Protein AF-A0A419IV78-F1 (afdb_monomer_lite)

Secondary structure (DSSP, 8-state):
-----------------------------PPP------SSPPPHHHHTT-B--TT--SSSTTTTTTTT-SSEE-GGGSSTT-GGGTPPBSSTTBS-BPPPPS--HHHHHHHHBTTPPPPTT-SSPPPPB----TT--B-HHHHTT-GGGTB-SSEESSGGGBSS---SSSEE---TTTTHHHHTT-TTHHHHHH-SB-SSS-SSEETTEEHHHHHHSSTTEEPHHHHB-SSB-SSGGGB-SEEEETTEEEEEEEEE-SSEEEEEETTEEEEEEESSSPPP-----PPPSSPPPPHHHHHHHHHHHHHHHHHHHHHHHHT-

Structure (mmCIF, N/CA/C/O backbone):
data_AF-A0A419IV78-F1
#
_entry.id   AF-A0A419IV78-F1
#
loop_
_atom_site.group_PDB
_atom_site.id
_atom_site.type_symbol
_atom_site.label_atom_id
_atom_site.label_alt_id
_atom_site.label_comp_id
_atom_site.label_asym_id
_atom_site.label_entity_id
_atom_site.label_seq_id
_atom_site.pdbx_PDB_ins_code
_atom_site.Cartn_x
_atom_site.Cartn_y
_atom_site.Cartn_z
_atom_site.occupancy
_atom_site.B_iso_or_equiv
_atom_site.auth_seq_id
_atom_site.auth_comp_id
_atom_site.auth_asym_id
_atom_site.auth_atom_id
_atom_site.pdbx_PDB_model_num
ATOM 1 N N . MET A 1 1 ? 71.965 -13.297 46.375 1.00 37.94 1 MET A N 1
ATOM 2 C CA . MET A 1 1 ? 72.954 -14.081 45.600 1.00 37.94 1 MET A CA 1
ATOM 3 C C . MET A 1 1 ? 72.587 -13.932 44.133 1.00 37.94 1 MET A C 1
ATOM 5 O O . MET A 1 1 ? 71.531 -14.403 43.748 1.00 37.94 1 MET A O 1
ATOM 9 N N . LYS A 1 2 ? 73.241 -12.974 43.464 1.00 33.16 2 LYS A N 1
ATOM 10 C CA . LYS A 1 2 ? 74.207 -13.194 42.365 1.00 33.16 2 LYS A CA 1
ATOM 11 C C . LYS A 1 2 ? 73.520 -13.751 41.110 1.00 33.16 2 LYS A C 1
ATOM 13 O O . LYS A 1 2 ? 73.150 -14.912 41.084 1.00 33.16 2 LYS A O 1
ATOM 18 N N . ASP A 1 3 ? 73.156 -12.887 40.167 1.00 34.44 3 ASP A N 1
ATOM 19 C CA . ASP A 1 3 ? 74.022 -12.346 39.097 1.00 34.44 3 ASP A CA 1
ATOM 20 C C . ASP A 1 3 ? 74.520 -13.407 38.113 1.00 34.44 3 ASP A C 1
ATOM 22 O O . ASP A 1 3 ? 75.377 -14.222 38.457 1.00 34.44 3 ASP A O 1
ATOM 26 N N . ARG A 1 4 ? 74.059 -13.292 36.861 1.00 36.69 4 ARG A N 1
ATOM 27 C CA . ARG A 1 4 ? 74.847 -12.892 35.667 1.00 36.69 4 ARG A CA 1
ATOM 28 C C . ARG A 1 4 ? 73.889 -12.899 34.457 1.00 36.69 4 ARG A C 1
ATOM 30 O O . ARG A 1 4 ? 73.287 -13.926 34.183 1.00 36.69 4 ARG A O 1
ATOM 37 N N . LEU A 1 5 ? 73.508 -11.751 33.874 1.00 39.28 5 LEU A N 1
ATOM 38 C CA . LEU A 1 5 ? 74.242 -10.936 32.872 1.00 39.28 5 LEU A CA 1
ATOM 39 C C . LEU A 1 5 ? 74.688 -11.791 31.657 1.00 39.28 5 LEU A C 1
ATOM 41 O O . LEU A 1 5 ? 75.295 -12.831 31.859 1.00 39.28 5 LEU A O 1
ATOM 45 N N . ASN A 1 6 ? 74.525 -11.408 30.382 1.00 35.69 6 ASN A N 1
ATOM 46 C CA . ASN A 1 6 ? 74.452 -10.065 29.798 1.00 35.69 6 ASN A CA 1
ATOM 47 C C . ASN A 1 6 ? 74.169 -10.117 28.272 1.00 35.69 6 ASN A C 1
ATOM 49 O O . ASN A 1 6 ? 74.669 -11.025 27.619 1.00 35.69 6 ASN A O 1
ATOM 53 N N . LYS A 1 7 ? 73.560 -9.028 27.759 1.00 34.94 7 LYS A N 1
ATOM 54 C CA . LYS A 1 7 ? 73.874 -8.264 26.514 1.00 34.94 7 LYS A CA 1
ATOM 55 C C . LYS A 1 7 ? 73.747 -8.982 25.166 1.00 34.94 7 LYS A C 1
ATOM 57 O O . LYS A 1 7 ? 74.462 -9.929 24.892 1.00 34.94 7 LYS A O 1
ATOM 62 N N . SER A 1 8 ? 72.848 -8.568 24.272 1.00 30.44 8 SER A N 1
ATOM 63 C CA . SER A 1 8 ? 72.804 -7.334 23.441 1.00 30.44 8 SER A CA 1
ATOM 64 C C . SER A 1 8 ? 72.749 -7.850 21.994 1.00 30.44 8 SER A C 1
ATOM 66 O O . SER A 1 8 ? 73.420 -8.821 21.677 1.00 30.44 8 SER A O 1
ATOM 68 N N . ILE A 1 9 ? 71.941 -7.306 21.089 1.00 35.06 9 ILE A N 1
ATOM 69 C CA . ILE A 1 9 ? 72.337 -6.152 20.276 1.00 35.06 9 ILE A CA 1
ATOM 70 C C . ILE A 1 9 ? 71.087 -5.450 19.719 1.00 35.06 9 ILE A C 1
ATOM 72 O O . ILE A 1 9 ? 70.166 -6.073 19.199 1.00 35.06 9 ILE A O 1
ATOM 76 N N . LEU A 1 10 ? 71.124 -4.123 19.862 1.00 32.69 10 LEU A N 1
ATOM 77 C CA . LEU A 1 10 ? 70.332 -3.099 19.190 1.00 32.69 10 LEU A CA 1
ATOM 78 C C . LEU A 1 10 ? 70.245 -3.310 17.672 1.00 32.69 10 LEU A C 1
ATOM 80 O O . LEU A 1 10 ? 71.286 -3.422 17.033 1.00 32.69 10 LEU A O 1
ATOM 84 N N . ILE A 1 11 ? 69.057 -3.116 17.092 1.00 33.50 11 ILE A N 1
ATOM 85 C CA . ILE A 1 11 ? 68.938 -2.414 15.805 1.00 33.50 11 ILE A CA 1
ATOM 86 C C . ILE A 1 11 ? 67.773 -1.423 15.903 1.00 33.50 11 ILE A C 1
ATOM 88 O O . ILE A 1 11 ? 66.607 -1.771 15.747 1.00 33.50 11 ILE A O 1
ATOM 92 N N . SER A 1 12 ? 68.122 -0.171 16.202 1.00 33.31 12 SER A N 1
ATOM 93 C CA . SER A 1 12 ? 67.336 0.999 15.830 1.00 33.31 12 SER A CA 1
ATOM 94 C C . SER A 1 12 ? 67.831 1.469 14.470 1.00 33.31 12 SER A C 1
ATOM 96 O O . SER A 1 12 ? 69.017 1.769 14.360 1.00 33.31 12 SER A O 1
ATOM 98 N N . THR A 1 13 ? 66.956 1.628 13.482 1.00 32.41 13 THR A N 1
ATOM 99 C CA . THR A 1 13 ? 67.242 2.495 12.334 1.00 32.41 13 THR A CA 1
ATOM 100 C C . THR A 1 13 ? 65.951 2.939 11.646 1.00 32.41 13 THR A C 1
ATOM 102 O O . THR A 1 13 ? 65.282 2.173 10.967 1.00 32.41 13 THR A O 1
ATOM 105 N N . LEU A 1 14 ? 65.674 4.232 11.828 1.00 32.09 14 LEU A N 1
ATOM 106 C CA . LEU A 1 14 ? 65.316 5.187 10.777 1.00 32.09 14 LEU A CA 1
ATOM 107 C C . LEU A 1 14 ? 63.985 4.970 10.040 1.00 32.09 14 LEU A C 1
ATOM 109 O O . LEU A 1 14 ? 63.917 4.408 8.953 1.00 32.09 14 LEU A O 1
ATOM 113 N N . ILE A 1 15 ? 62.949 5.604 10.595 1.00 31.03 15 ILE A N 1
ATOM 114 C CA . ILE A 1 15 ? 61.843 6.173 9.822 1.00 31.03 15 ILE A CA 1
ATOM 115 C C . ILE A 1 15 ? 62.441 7.311 8.982 1.00 31.03 15 ILE A C 1
ATOM 117 O O . ILE A 1 15 ? 62.636 8.425 9.468 1.00 31.03 15 ILE A O 1
ATOM 121 N N . SER A 1 16 ? 62.808 7.015 7.738 1.00 32.31 16 SER A N 1
ATOM 122 C CA . SER A 1 16 ? 63.173 8.022 6.748 1.00 32.31 16 SER A CA 1
ATOM 123 C C . SER A 1 16 ? 61.904 8.632 6.159 1.00 32.31 16 SER A C 1
ATOM 125 O O . SER A 1 16 ? 61.140 8.014 5.423 1.00 32.31 16 SER A O 1
ATOM 127 N N . LEU A 1 17 ? 61.711 9.890 6.533 1.00 35.94 17 LEU A N 1
ATOM 128 C CA . LEU A 1 17 ? 60.798 10.861 5.964 1.00 35.94 17 LEU A CA 1
ATOM 129 C C . LEU A 1 17 ? 61.094 11.035 4.461 1.00 35.94 17 LEU A C 1
ATOM 131 O O . LEU A 1 17 ? 62.026 11.745 4.091 1.00 35.94 17 LEU A O 1
ATOM 135 N N . SER A 1 18 ? 60.310 10.408 3.585 1.00 31.42 18 SER A N 1
ATOM 136 C CA . SER A 1 18 ? 60.262 10.778 2.167 1.00 31.42 18 SER A CA 1
ATOM 137 C C . SER A 1 18 ? 59.085 11.724 1.942 1.00 31.42 18 SER A C 1
ATOM 139 O O . SER A 1 18 ? 57.961 11.297 1.675 1.00 31.42 18 SER A O 1
ATOM 141 N N . MET A 1 19 ? 59.363 13.024 2.073 1.00 30.72 19 MET A N 1
ATOM 142 C CA . MET A 1 19 ? 58.590 14.081 1.424 1.00 30.72 19 MET A CA 1
ATOM 143 C C . MET A 1 19 ? 58.542 13.775 -0.077 1.00 30.72 19 MET A C 1
ATOM 145 O O . MET A 1 19 ? 59.547 13.926 -0.771 1.00 30.72 19 MET A O 1
ATOM 149 N N . LEU A 1 20 ? 57.387 13.340 -0.585 1.00 31.44 20 LEU A N 1
ATOM 150 C CA . LEU A 1 20 ? 57.127 13.423 -2.015 1.00 31.44 20 LEU A CA 1
ATOM 151 C C . LEU A 1 20 ? 56.773 14.872 -2.345 1.00 31.44 20 LEU A C 1
ATOM 153 O O . LEU A 1 20 ? 55.768 15.417 -1.892 1.00 31.44 20 LEU A O 1
ATOM 157 N N . MET A 1 21 ? 57.663 15.466 -3.129 1.00 30.59 21 MET A N 1
ATOM 158 C CA . MET A 1 21 ? 57.515 16.727 -3.835 1.00 30.59 21 MET A CA 1
ATOM 159 C C . MET A 1 21 ? 56.159 16.794 -4.548 1.00 30.59 21 MET A C 1
ATOM 161 O O . MET A 1 21 ? 55.882 16.014 -5.458 1.00 30.59 21 MET A O 1
ATOM 165 N N . ALA A 1 22 ? 55.337 17.765 -4.153 1.00 31.12 22 ALA A N 1
ATOM 166 C CA . ALA A 1 22 ? 54.240 18.256 -4.969 1.00 31.12 22 ALA A CA 1
ATOM 167 C C . ALA A 1 22 ? 54.841 19.036 -6.149 1.00 31.12 22 ALA A C 1
ATOM 169 O O . ALA A 1 22 ? 55.243 20.188 -6.005 1.00 31.12 22 ALA A O 1
ATOM 170 N N . ALA A 1 23 ? 54.940 18.389 -7.308 1.00 30.86 23 ALA A N 1
ATOM 171 C CA . ALA A 1 23 ? 55.160 19.074 -8.572 1.00 30.86 23 ALA A CA 1
ATOM 172 C C . ALA A 1 23 ? 53.789 19.439 -9.158 1.00 30.86 23 ALA A C 1
ATOM 174 O O . ALA A 1 23 ? 53.040 18.565 -9.596 1.00 30.86 23 ALA A O 1
ATOM 175 N N . SER A 1 24 ? 53.457 20.732 -9.134 1.00 32.03 24 SER A N 1
ATOM 176 C CA . SER A 1 24 ? 52.332 21.301 -9.878 1.00 32.03 24 SER A CA 1
ATOM 177 C C . SER A 1 24 ? 52.542 21.086 -11.374 1.00 32.03 24 SER A C 1
ATOM 179 O O . SER A 1 24 ? 53.288 21.819 -12.020 1.00 32.03 24 SER A O 1
ATOM 181 N N . LEU A 1 25 ? 51.854 20.096 -11.933 1.00 33.97 25 LEU A N 1
ATOM 182 C CA . LEU A 1 25 ? 51.534 20.064 -13.353 1.00 33.97 25 LEU A CA 1
ATOM 183 C C . LEU A 1 25 ? 50.261 20.892 -13.536 1.00 33.97 25 LEU A C 1
ATOM 185 O O . LEU A 1 25 ? 49.153 20.405 -13.322 1.00 33.97 25 LEU A O 1
ATOM 189 N N . ASN A 1 26 ? 50.437 22.160 -13.912 1.00 37.16 26 ASN A N 1
ATOM 190 C CA . ASN A 1 26 ? 49.377 22.969 -14.507 1.00 37.16 26 ASN A CA 1
ATOM 191 C C . ASN A 1 26 ? 49.044 22.374 -15.884 1.00 37.16 26 ASN A C 1
ATOM 193 O O . ASN A 1 26 ? 49.547 22.826 -16.908 1.00 37.16 26 ASN A O 1
ATOM 197 N N . GLY A 1 27 ? 48.240 21.314 -15.893 1.00 30.94 27 GLY A N 1
ATOM 198 C CA . GLY A 1 27 ? 47.436 20.947 -17.047 1.00 30.94 27 GLY A CA 1
ATOM 199 C C . GLY A 1 27 ? 46.117 21.687 -16.921 1.00 30.94 27 GLY A C 1
ATOM 200 O O . GLY A 1 27 ? 45.371 21.443 -15.973 1.00 30.94 27 GLY A O 1
ATOM 201 N N . GLU A 1 28 ? 45.853 22.619 -17.831 1.00 33.59 28 GLU A N 1
ATOM 202 C CA . GLU A 1 28 ? 44.540 23.233 -17.982 1.00 33.59 28 GLU A CA 1
ATOM 203 C C . GLU A 1 28 ? 43.505 22.115 -18.147 1.00 33.59 28 GLU A C 1
ATOM 205 O O . GLU A 1 28 ? 43.441 21.440 -19.175 1.00 33.59 28 GLU A O 1
ATOM 210 N N . ILE A 1 29 ? 42.717 21.881 -17.097 1.00 33.62 29 ILE A N 1
ATOM 211 C CA . ILE A 1 29 ? 41.491 21.102 -17.196 1.00 33.62 29 ILE A CA 1
ATOM 212 C C . ILE A 1 29 ? 40.565 21.969 -18.039 1.00 33.62 29 ILE A C 1
ATOM 214 O O . ILE A 1 29 ? 39.948 22.911 -17.538 1.00 33.62 29 ILE A O 1
ATOM 218 N N . SER A 1 30 ? 40.523 21.691 -19.338 1.00 37.47 30 SER A N 1
ATOM 219 C CA . SER A 1 30 ? 39.489 22.214 -20.211 1.00 37.47 30 SER A CA 1
ATOM 220 C C . SER A 1 30 ? 38.143 21.859 -19.586 1.00 37.47 30 SER A C 1
ATOM 222 O O . SER A 1 30 ? 37.848 20.698 -19.290 1.00 37.47 30 SER A O 1
ATOM 224 N N . ALA A 1 31 ? 37.357 22.899 -19.304 1.00 35.53 31 ALA A N 1
ATOM 225 C CA . ALA A 1 31 ? 35.990 22.764 -18.835 1.00 35.53 31 ALA A CA 1
ATOM 226 C C . ALA A 1 31 ? 35.238 21.764 -19.732 1.00 35.53 31 ALA A C 1
ATOM 228 O O . ALA A 1 31 ? 35.508 21.713 -20.938 1.00 35.53 31 ALA A O 1
ATOM 229 N N . PRO A 1 32 ? 34.302 20.966 -19.183 1.00 33.34 32 PRO A N 1
ATOM 230 C CA . PRO A 1 32 ? 33.472 20.110 -20.014 1.00 33.34 32 PRO A CA 1
ATOM 231 C C . PRO A 1 32 ? 32.814 20.996 -21.069 1.00 33.34 32 PRO A C 1
ATOM 233 O O . PRO A 1 32 ? 32.143 21.968 -20.724 1.00 33.34 32 PRO A O 1
ATOM 236 N N . VAL A 1 33 ? 33.054 20.687 -22.345 1.00 33.28 33 VAL A N 1
ATOM 237 C CA . VAL A 1 33 ? 32.365 21.324 -23.465 1.00 33.28 33 VAL A CA 1
ATOM 238 C C . VAL A 1 33 ? 30.878 21.103 -23.222 1.00 33.28 33 VAL A C 1
ATOM 240 O O . VAL A 1 33 ? 30.363 19.998 -23.398 1.00 33.28 33 VAL A O 1
ATOM 243 N N . GLN A 1 34 ? 30.202 22.142 -22.736 1.00 35.38 34 GLN A N 1
ATOM 244 C CA . GLN A 1 34 ? 28.755 22.195 -22.719 1.00 35.38 34 GLN A CA 1
ATOM 245 C C . GLN A 1 34 ? 28.340 22.177 -24.187 1.00 35.38 34 GLN A C 1
ATOM 247 O O . GLN A 1 34 ? 28.515 23.156 -24.911 1.00 35.38 34 GLN A O 1
ATOM 252 N N . GLY A 1 35 ? 27.868 21.014 -24.645 1.00 39.25 35 GLY A N 1
ATOM 253 C CA . GLY A 1 35 ? 27.133 20.928 -25.900 1.00 39.25 35 GLY A CA 1
ATOM 254 C C . GLY A 1 35 ? 25.978 21.933 -25.878 1.00 39.25 35 GLY A C 1
ATOM 255 O O . GLY A 1 35 ? 25.536 22.310 -24.788 1.00 39.25 35 GLY A O 1
ATOM 256 N N . PRO A 1 36 ? 25.515 22.398 -27.050 1.00 34.78 36 PRO A N 1
ATOM 257 C CA . PRO A 1 36 ? 24.516 23.453 -27.135 1.00 34.78 36 PRO A CA 1
ATOM 258 C C . PRO A 1 36 ? 23.326 23.107 -26.244 1.00 34.78 36 PRO A C 1
ATOM 260 O O . PRO A 1 36 ? 22.701 22.055 -26.391 1.00 34.78 36 PRO A O 1
ATOM 263 N N . GLU A 1 37 ? 23.059 23.986 -25.284 1.00 40.12 37 GLU A N 1
ATOM 264 C CA . GLU A 1 37 ? 21.903 23.905 -24.410 1.00 40.12 37 GLU A CA 1
ATOM 265 C C . GLU A 1 37 ? 20.669 24.067 -25.308 1.00 40.12 37 GLU A C 1
ATOM 267 O O . GLU A 1 37 ? 20.331 25.168 -25.741 1.00 40.12 37 GLU A O 1
ATOM 272 N N . MET A 1 38 ? 20.057 22.944 -25.702 1.00 46.12 38 MET A N 1
ATOM 273 C CA . MET A 1 38 ? 18.816 22.953 -26.471 1.00 46.12 38 MET A CA 1
ATOM 274 C C . MET A 1 38 ? 17.740 23.587 -25.592 1.00 46.12 38 MET A C 1
ATOM 276 O O . MET A 1 38 ? 17.229 22.960 -24.664 1.00 46.12 38 MET A O 1
ATOM 280 N N . SER A 1 39 ? 17.433 24.852 -25.877 1.00 51.88 39 SER A N 1
ATOM 281 C CA . SER A 1 39 ? 16.559 25.708 -25.072 1.00 51.88 39 SER A CA 1
ATOM 282 C C . SER A 1 39 ? 15.104 25.235 -25.023 1.00 51.88 39 SER A C 1
ATOM 284 O O . SER A 1 39 ? 14.342 25.697 -24.180 1.00 51.88 39 SER A O 1
ATOM 286 N N . GLU A 1 40 ? 14.711 24.291 -25.880 1.00 63.16 40 GLU A N 1
ATOM 287 C CA . GLU A 1 40 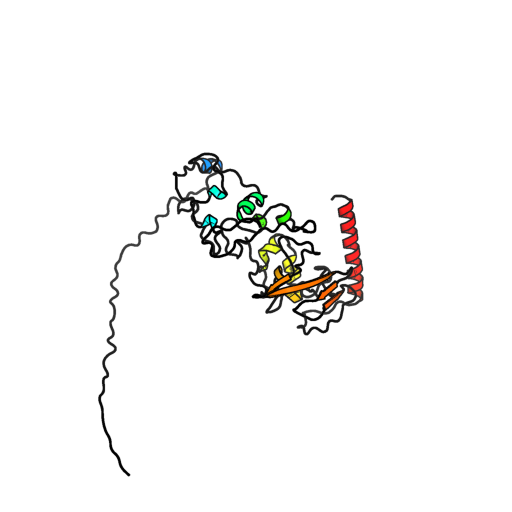? 13.390 23.666 -25.873 1.00 63.16 40 GLU A CA 1
ATOM 288 C C . GLU A 1 40 ? 13.500 22.157 -26.123 1.00 63.16 40 GLU A C 1
ATOM 290 O O . GLU A 1 40 ? 14.277 21.692 -26.961 1.00 63.16 40 GLU A O 1
ATOM 295 N N . LYS A 1 41 ? 12.712 21.367 -25.379 1.00 68.31 41 LYS A N 1
ATOM 296 C CA . LYS A 1 41 ? 12.603 19.922 -25.617 1.00 68.31 41 LYS A CA 1
ATOM 297 C C . LYS A 1 41 ? 11.895 19.691 -26.961 1.00 68.31 41 LYS A C 1
ATOM 299 O O . LYS A 1 41 ? 10.846 20.296 -27.170 1.00 68.31 41 LYS A O 1
ATOM 304 N N . PRO A 1 42 ? 12.404 18.798 -27.829 1.00 73.69 42 PRO A N 1
ATOM 305 C CA . PRO A 1 42 ? 11.782 18.514 -29.120 1.00 73.69 42 PRO A CA 1
ATOM 306 C C . PRO A 1 42 ? 10.334 18.022 -28.965 1.00 73.69 42 PRO A C 1
ATOM 308 O O . PRO A 1 42 ? 10.007 17.291 -28.023 1.00 73.69 42 PRO A O 1
ATOM 311 N N . THR A 1 43 ? 9.465 18.412 -29.900 1.00 82.88 43 THR A N 1
ATOM 312 C CA . THR A 1 43 ? 8.078 17.935 -29.986 1.00 82.88 43 THR A CA 1
ATOM 313 C C . THR A 1 43 ? 8.026 16.440 -30.308 1.00 82.88 43 THR A C 1
ATOM 315 O O . THR A 1 43 ? 9.007 15.843 -30.757 1.00 82.88 43 THR A O 1
ATOM 318 N N . LYS A 1 44 ? 6.865 15.801 -30.107 1.00 75.56 44 LYS A N 1
ATOM 319 C CA . LYS A 1 44 ? 6.692 14.375 -30.441 1.00 75.56 44 LYS A CA 1
ATOM 320 C C . LYS A 1 44 ? 6.951 14.102 -31.920 1.00 75.56 44 LYS A C 1
ATOM 322 O O . LYS A 1 44 ? 7.505 13.061 -32.250 1.00 75.56 44 LYS A O 1
ATOM 327 N N . GLU A 1 45 ? 6.571 15.027 -32.788 1.00 79.94 45 GLU A N 1
ATOM 328 C CA . GLU A 1 45 ? 6.781 14.953 -34.230 1.00 79.94 45 GLU A CA 1
ATOM 329 C C . GLU A 1 45 ? 8.271 15.083 -34.569 1.00 79.94 45 GLU A C 1
ATOM 331 O O . GLU A 1 45 ? 8.784 14.278 -35.339 1.00 79.94 45 GLU A O 1
ATOM 336 N N . GLN A 1 46 ? 8.990 16.006 -33.921 1.00 81.31 46 GLN A N 1
ATOM 337 C CA . GLN A 1 46 ? 10.440 16.162 -34.092 1.00 81.31 46 GLN A CA 1
ATOM 338 C C . GLN A 1 46 ? 11.223 14.944 -33.586 1.00 81.31 46 GLN A C 1
ATOM 340 O O . GLN A 1 46 ? 12.213 14.549 -34.195 1.00 81.31 46 GLN A O 1
ATOM 345 N N . LEU A 1 47 ? 10.770 14.308 -32.501 1.00 79.25 47 LEU A N 1
ATOM 346 C CA . LEU A 1 47 ? 11.394 13.088 -31.984 1.00 79.25 47 LEU A CA 1
ATOM 347 C C . LEU A 1 47 ? 11.347 11.939 -32.999 1.00 79.25 47 LEU A C 1
ATOM 349 O O . LEU A 1 47 ? 12.298 11.170 -33.065 1.00 79.25 47 LEU A O 1
ATOM 353 N N . LYS A 1 48 ? 10.291 11.836 -33.815 1.00 79.19 48 LYS A N 1
ATOM 354 C CA . LYS A 1 48 ? 10.162 10.778 -34.835 1.00 79.19 48 LYS A CA 1
ATOM 355 C C . LYS A 1 48 ? 11.151 10.912 -35.987 1.00 79.19 48 LYS A C 1
ATOM 357 O O . LYS A 1 48 ? 11.381 9.939 -36.702 1.00 79.19 48 LYS A O 1
ATOM 362 N N . GLU A 1 49 ? 11.720 12.097 -36.179 1.00 81.56 49 GLU A N 1
ATOM 363 C CA . GLU A 1 49 ? 12.703 12.362 -37.232 1.00 81.56 49 GLU A CA 1
ATOM 364 C C . GLU A 1 49 ? 14.134 12.017 -36.798 1.00 81.56 49 GLU A C 1
ATOM 366 O O . GLU A 1 49 ? 15.036 11.971 -37.633 1.00 81.56 49 GLU A O 1
ATOM 371 N N . ILE A 1 50 ? 14.353 11.723 -35.508 1.00 83.69 50 ILE A N 1
ATOM 372 C CA . ILE A 1 50 ? 15.659 11.285 -35.012 1.00 83.69 50 ILE A CA 1
ATOM 373 C C . ILE A 1 50 ? 16.000 9.936 -35.645 1.00 83.69 50 ILE A C 1
ATOM 375 O O . ILE A 1 50 ? 15.290 8.941 -35.464 1.00 83.69 50 ILE A O 1
ATOM 379 N N . VAL A 1 51 ? 17.119 9.910 -36.366 1.00 83.19 51 VAL A N 1
ATOM 380 C CA . VAL A 1 51 ? 17.667 8.697 -36.969 1.00 83.19 51 VAL A CA 1
ATOM 381 C C . VAL A 1 51 ? 18.371 7.875 -35.890 1.00 83.19 51 VAL A C 1
ATOM 383 O O . VAL A 1 51 ? 19.222 8.387 -35.164 1.00 83.19 51 VAL A O 1
ATOM 386 N N . ILE A 1 52 ? 18.015 6.596 -35.786 1.00 80.94 52 ILE A N 1
ATOM 387 C CA . ILE A 1 52 ? 18.687 5.620 -34.925 1.00 80.94 52 ILE A CA 1
ATOM 388 C C . ILE A 1 52 ? 19.588 4.771 -35.819 1.00 80.94 52 ILE A C 1
ATOM 390 O O . ILE A 1 52 ? 19.100 4.018 -36.663 1.00 80.94 52 ILE A O 1
ATOM 394 N N . GLU A 1 53 ? 20.902 4.891 -35.639 1.00 76.50 53 GLU A N 1
ATOM 395 C CA . GLU A 1 53 ? 21.866 4.059 -36.359 1.00 76.50 53 GLU A CA 1
ATOM 396 C C . GLU A 1 53 ? 21.646 2.570 -36.052 1.00 76.50 53 GLU A C 1
ATOM 398 O O . GLU A 1 53 ? 21.340 2.173 -34.924 1.00 76.50 53 GLU A O 1
ATOM 403 N N . SER A 1 54 ? 21.815 1.720 -37.067 1.00 69.38 54 SER A N 1
ATOM 404 C CA . SER A 1 54 ? 21.649 0.274 -36.914 1.00 69.38 54 SER A CA 1
ATOM 405 C C . SER A 1 54 ? 22.655 -0.280 -35.901 1.00 69.38 54 SER A C 1
ATOM 407 O O . SER A 1 54 ? 23.861 -0.206 -36.116 1.00 69.38 54 SER A O 1
ATOM 409 N N . GLY A 1 55 ? 22.156 -0.872 -34.813 1.00 69.06 55 GLY A N 1
ATOM 410 C CA . GLY A 1 55 ? 22.983 -1.421 -33.734 1.00 69.06 55 GLY A CA 1
ATOM 411 C C . GLY A 1 55 ? 23.407 -0.407 -32.666 1.00 69.06 55 GLY A C 1
ATOM 412 O O . GLY A 1 55 ? 24.114 -0.791 -31.735 1.00 69.06 55 GLY A O 1
ATOM 413 N N . ALA A 1 56 ? 22.971 0.855 -32.751 1.00 77.06 56 ALA A N 1
ATOM 414 C CA . ALA A 1 56 ? 23.213 1.829 -31.693 1.00 77.06 56 ALA A CA 1
ATOM 415 C C . ALA A 1 56 ? 22.438 1.479 -30.413 1.00 77.06 56 ALA A C 1
ATOM 417 O O . ALA A 1 56 ? 21.261 1.120 -30.447 1.00 77.06 56 ALA A O 1
ATOM 418 N N . SER A 1 57 ? 23.101 1.635 -29.265 1.00 83.31 57 SER A N 1
ATOM 419 C CA . SER A 1 57 ? 22.455 1.540 -27.954 1.00 83.31 57 SER A CA 1
ATOM 420 C C . SER A 1 57 ? 21.498 2.714 -27.751 1.00 83.31 57 SER A C 1
ATOM 422 O O . SER A 1 57 ? 21.880 3.875 -27.943 1.00 83.31 57 SER A O 1
ATOM 424 N N . CYS A 1 58 ? 20.288 2.431 -27.264 1.00 85.44 58 CYS A N 1
ATOM 425 C CA . CYS A 1 58 ? 19.353 3.471 -26.831 1.00 85.44 58 CYS A CA 1
ATOM 426 C C . CYS A 1 58 ? 19.887 4.239 -25.608 1.00 85.44 58 CYS A C 1
ATOM 428 O O . CYS A 1 58 ? 19.524 5.396 -25.380 1.00 85.44 58 CYS A O 1
ATOM 430 N N . ILE A 1 59 ? 20.764 3.605 -24.825 1.00 87.44 59 ILE A N 1
ATOM 431 C CA . ILE A 1 59 ? 21.397 4.194 -23.650 1.00 87.44 59 ILE A CA 1
ATOM 432 C C . ILE A 1 59 ? 22.800 4.668 -24.031 1.00 87.44 59 ILE A C 1
ATOM 434 O O . ILE A 1 59 ? 23.740 3.883 -24.146 1.00 87.44 59 ILE A O 1
ATOM 438 N N . ASN A 1 60 ? 22.921 5.971 -24.268 1.00 84.75 60 ASN A N 1
ATOM 439 C CA . ASN A 1 60 ? 24.175 6.666 -24.539 1.00 84.75 60 ASN A CA 1
ATOM 440 C C . ASN A 1 60 ? 24.060 8.127 -24.064 1.00 84.75 60 ASN A C 1
ATOM 442 O O . ASN A 1 60 ? 22.978 8.567 -23.663 1.00 84.75 60 ASN A O 1
ATOM 446 N N . ILE A 1 61 ? 25.168 8.873 -24.101 1.00 84.25 61 ILE A N 1
ATOM 447 C CA . ILE A 1 61 ? 25.229 10.252 -23.591 1.00 84.25 61 ILE A CA 1
ATOM 448 C C . ILE A 1 61 ? 24.278 11.222 -24.309 1.00 84.25 61 ILE A C 1
ATOM 450 O O . ILE A 1 61 ? 23.795 12.162 -23.685 1.00 84.25 61 ILE A O 1
ATOM 454 N N . SER A 1 62 ? 23.972 10.961 -25.578 1.00 83.06 62 SER A N 1
ATOM 455 C CA . SER A 1 62 ? 23.156 11.817 -26.440 1.00 83.06 62 SER A CA 1
ATOM 456 C C . SER A 1 62 ? 21.665 11.453 -26.437 1.00 83.06 62 SER A C 1
ATOM 458 O O . SER A 1 62 ? 20.843 12.298 -26.775 1.00 83.06 62 SER A O 1
ATOM 460 N N . CYS A 1 63 ? 21.297 10.221 -26.062 1.00 86.50 63 CYS A N 1
ATOM 461 C CA . CYS A 1 63 ? 19.910 9.734 -26.097 1.00 86.50 63 CYS A CA 1
ATOM 462 C C . CYS A 1 63 ? 19.325 9.536 -24.686 1.00 86.50 63 CYS A C 1
ATOM 464 O O . CYS A 1 63 ? 18.788 10.472 -24.098 1.00 86.50 63 CYS A O 1
ATOM 466 N N . HIS A 1 64 ? 19.410 8.332 -24.105 1.00 87.25 64 HIS A N 1
ATOM 467 C CA . HIS A 1 64 ? 18.775 8.020 -22.817 1.00 87.25 64 HIS A CA 1
ATOM 468 C C . HIS A 1 64 ? 19.757 7.724 -21.680 1.00 87.25 64 HIS A C 1
ATOM 470 O O . HIS A 1 64 ? 19.585 6.761 -20.931 1.00 87.25 64 HIS A O 1
ATOM 476 N N . ALA A 1 65 ? 20.744 8.601 -21.482 1.00 86.56 65 ALA A N 1
ATOM 477 C CA . ALA A 1 65 ? 21.819 8.452 -20.495 1.00 86.56 65 ALA A CA 1
ATOM 478 C C . ALA A 1 65 ? 21.367 8.203 -19.038 1.00 86.56 65 ALA A C 1
ATOM 480 O O . ALA A 1 65 ? 22.200 7.924 -18.183 1.00 86.56 65 ALA A O 1
ATOM 481 N N . GLY A 1 66 ? 20.088 8.397 -18.701 1.00 82.88 66 GLY A N 1
ATOM 482 C CA . GLY A 1 66 ? 19.549 8.258 -17.346 1.00 82.88 66 GLY A CA 1
ATOM 483 C C . GLY A 1 66 ? 18.895 6.914 -17.015 1.00 82.88 66 GLY A C 1
ATOM 484 O O . GLY A 1 66 ? 18.659 6.652 -15.836 1.00 82.88 66 GLY A O 1
ATOM 485 N N . MET A 1 67 ? 18.575 6.075 -18.008 1.00 83.00 67 MET A N 1
ATOM 486 C CA . MET A 1 67 ? 17.681 4.924 -17.788 1.00 83.00 67 MET A CA 1
ATOM 487 C C . MET A 1 67 ? 18.277 3.825 -16.895 1.00 83.00 67 MET A C 1
ATOM 489 O O . MET A 1 67 ? 17.546 3.198 -16.127 1.00 83.00 67 MET A O 1
ATOM 493 N N . GLU A 1 68 ? 19.595 3.657 -16.902 1.00 77.56 68 GLU A N 1
ATOM 494 C CA . GLU A 1 68 ? 20.317 2.626 -16.141 1.00 77.56 68 GLU A CA 1
ATOM 495 C C . GLU A 1 68 ? 21.036 3.167 -14.890 1.00 77.56 68 GLU A C 1
ATOM 497 O O . GLU A 1 68 ? 21.926 2.524 -14.348 1.00 77.56 68 GLU A O 1
ATOM 502 N N . LYS A 1 69 ? 20.676 4.363 -14.403 1.00 84.31 69 LYS A N 1
ATOM 503 C CA . LYS A 1 69 ? 21.418 5.027 -13.309 1.00 84.31 69 LYS A CA 1
ATOM 504 C C . LYS A 1 69 ? 20.871 4.791 -11.900 1.00 84.31 69 LYS A C 1
ATOM 506 O O . LYS A 1 69 ? 21.502 5.203 -10.928 1.00 84.31 69 LYS A O 1
ATOM 511 N N . LYS A 1 70 ? 19.694 4.175 -11.754 1.00 91.69 70 LYS A N 1
ATOM 512 C CA . LYS A 1 70 ? 19.086 3.938 -10.432 1.00 91.69 70 LYS A CA 1
ATOM 513 C C . LYS A 1 70 ? 19.574 2.628 -9.805 1.00 91.69 70 LYS A C 1
ATOM 515 O O . LYS A 1 70 ? 20.056 1.734 -10.490 1.00 91.69 70 LYS A O 1
ATOM 520 N N . LYS A 1 71 ? 19.394 2.494 -8.486 1.00 92.94 71 LYS A N 1
ATOM 521 C CA . LYS A 1 71 ? 19.919 1.377 -7.672 1.00 92.94 71 LYS A CA 1
ATOM 522 C C . LYS A 1 71 ? 19.509 -0.024 -8.158 1.00 92.94 71 LYS A C 1
ATOM 524 O O . LYS A 1 71 ? 20.304 -0.957 -8.088 1.00 92.94 71 LYS A O 1
ATOM 529 N N . TYR A 1 72 ? 18.265 -0.189 -8.597 1.00 90.62 72 TYR A N 1
ATOM 530 C CA . TYR A 1 72 ? 17.687 -1.453 -9.043 1.00 90.62 72 TYR A CA 1
ATOM 531 C C . TYR A 1 72 ? 17.276 -1.333 -10.511 1.00 90.62 72 TYR A C 1
ATOM 533 O O . TYR A 1 72 ? 16.172 -0.882 -10.820 1.00 90.62 72 TYR A O 1
ATOM 541 N N . ILE A 1 73 ? 18.170 -1.741 -11.408 1.00 89.19 73 ILE A N 1
ATOM 542 C CA . ILE A 1 73 ? 17.956 -1.753 -12.861 1.00 89.19 73 ILE A CA 1
ATOM 543 C C . ILE A 1 73 ? 17.285 -3.070 -13.249 1.00 89.19 73 ILE A C 1
ATOM 545 O O . ILE A 1 73 ? 17.669 -4.136 -12.758 1.00 89.19 73 ILE A O 1
ATOM 549 N N . HIS A 1 74 ? 16.248 -3.007 -14.078 1.00 88.81 74 HIS A N 1
ATOM 550 C CA . HIS A 1 74 ? 15.585 -4.193 -14.599 1.00 88.81 74 HIS A CA 1
ATOM 551 C C . HIS A 1 74 ? 16.566 -4.961 -15.487 1.00 88.81 74 HIS A C 1
ATOM 553 O O . HIS A 1 74 ? 17.213 -4.366 -16.342 1.00 88.81 74 HIS A O 1
ATOM 559 N N . ALA A 1 75 ? 16.685 -6.279 -15.308 1.00 82.38 75 ALA A N 1
ATOM 560 C CA . ALA A 1 75 ? 17.741 -7.068 -15.954 1.00 82.38 75 ALA A CA 1
ATOM 561 C C . ALA A 1 75 ? 17.746 -6.945 -17.491 1.00 82.38 75 ALA A C 1
ATOM 563 O O . ALA A 1 75 ? 18.810 -6.967 -18.103 1.00 82.38 75 ALA A O 1
ATOM 564 N N . ILE A 1 76 ? 16.572 -6.763 -18.107 1.00 81.69 76 ILE A N 1
ATOM 565 C CA . ILE A 1 76 ? 16.453 -6.557 -19.558 1.00 81.69 76 ILE A CA 1
ATOM 566 C C . ILE A 1 76 ? 17.004 -5.204 -20.028 1.00 81.69 76 ILE A C 1
ATOM 568 O O . ILE A 1 76 ? 17.412 -5.090 -21.172 1.00 81.69 76 ILE A O 1
ATOM 572 N N . GLY A 1 77 ? 17.031 -4.202 -19.146 1.00 75.81 77 GLY A N 1
ATOM 573 C CA . GLY A 1 77 ? 17.489 -2.844 -19.436 1.00 75.81 77 GLY A CA 1
ATOM 574 C C . GLY A 1 77 ? 18.953 -2.588 -19.081 1.00 75.81 77 GLY A C 1
ATOM 575 O O . GLY A 1 77 ? 19.411 -1.469 -19.252 1.00 75.81 77 GLY A O 1
ATOM 576 N N . VAL A 1 78 ? 19.680 -3.595 -18.575 1.00 74.50 78 VAL A N 1
ATOM 577 C CA . VAL A 1 78 ? 21.140 -3.515 -18.354 1.00 74.50 78 VAL A CA 1
ATOM 578 C C . VAL A 1 78 ? 21.903 -3.591 -19.679 1.00 74.50 78 VAL A C 1
ATOM 580 O O . VAL A 1 78 ? 23.012 -3.088 -19.801 1.00 74.50 78 VAL A O 1
ATOM 583 N N . ASP A 1 79 ? 21.309 -4.244 -20.672 1.00 71.94 79 ASP A N 1
ATOM 584 C CA . ASP A 1 79 ? 21.826 -4.300 -22.029 1.00 71.94 79 ASP A CA 1
ATOM 585 C C . ASP A 1 79 ? 21.028 -3.299 -22.868 1.00 71.94 79 ASP A C 1
ATOM 587 O O . ASP A 1 79 ? 19.889 -3.576 -23.253 1.00 71.94 79 ASP A O 1
ATOM 591 N N . GLY A 1 80 ? 21.609 -2.118 -23.110 1.00 65.88 80 GLY A N 1
ATOM 592 C CA . GLY A 1 80 ? 20.981 -0.997 -23.825 1.00 65.88 80 GLY A CA 1
ATOM 593 C C . GLY A 1 80 ? 20.554 -1.297 -25.269 1.00 65.88 80 GLY A C 1
ATOM 594 O O . GLY A 1 80 ? 20.004 -0.419 -25.936 1.00 65.88 80 GLY A O 1
ATOM 595 N N . MET A 1 81 ? 20.780 -2.526 -25.746 1.00 65.88 81 MET A N 1
ATOM 596 C CA . MET A 1 81 ? 20.332 -3.038 -27.041 1.00 65.88 81 MET A CA 1
ATOM 597 C C . MET A 1 81 ? 19.024 -3.844 -26.978 1.00 65.88 81 MET A C 1
ATOM 599 O O . MET A 1 81 ? 18.455 -4.138 -28.022 1.00 65.88 81 MET A O 1
ATOM 603 N N . LYS A 1 82 ? 18.517 -4.207 -25.791 1.00 83.81 82 LYS A N 1
ATOM 604 C CA . LYS A 1 82 ? 17.318 -5.064 -25.633 1.00 83.81 82 LYS A CA 1
ATOM 605 C C . LYS A 1 82 ? 16.012 -4.289 -25.439 1.00 83.81 82 LYS A C 1
ATOM 607 O O . LYS A 1 82 ? 15.018 -4.846 -24.971 1.00 83.81 82 LYS A O 1
ATOM 612 N N . CYS A 1 83 ? 15.998 -3.000 -25.769 1.00 85.62 83 CYS A N 1
ATOM 613 C CA . CYS A 1 83 ? 14.814 -2.148 -25.649 1.00 85.62 83 CYS A CA 1
ATOM 614 C C . CYS A 1 83 ? 13.658 -2.634 -26.539 1.00 85.62 83 CYS A C 1
ATOM 616 O O . CYS A 1 83 ? 12.494 -2.505 -26.161 1.00 85.62 83 CYS A O 1
ATOM 618 N N . ASP A 1 84 ? 13.988 -3.259 -27.670 1.00 85.75 84 ASP A N 1
ATOM 619 C CA . ASP A 1 84 ? 13.062 -3.841 -28.647 1.00 85.75 84 ASP A CA 1
ATOM 620 C C . ASP A 1 84 ? 12.231 -5.019 -28.109 1.00 85.75 84 ASP A C 1
ATOM 622 O O . ASP A 1 84 ? 11.189 -5.371 -28.659 1.00 85.75 84 ASP A O 1
ATOM 626 N N . ARG A 1 85 ? 12.645 -5.603 -26.979 1.00 87.44 85 ARG A N 1
ATOM 627 C CA . ARG A 1 85 ? 11.882 -6.639 -26.267 1.00 87.44 85 ARG A CA 1
ATOM 628 C C . ARG A 1 85 ? 10.577 -6.116 -25.678 1.00 87.44 85 ARG A C 1
ATOM 630 O O . ARG A 1 85 ? 9.679 -6.909 -25.415 1.00 87.44 85 ARG A O 1
ATOM 637 N N . CYS A 1 86 ? 10.488 -4.804 -25.467 1.00 90.06 86 CYS A N 1
ATOM 638 C CA . CYS A 1 86 ? 9.291 -4.136 -24.967 1.00 90.06 86 CYS A CA 1
ATOM 639 C C . CYS A 1 86 ? 8.782 -3.043 -25.912 1.00 90.06 86 CYS A C 1
ATOM 641 O O . CYS A 1 86 ? 7.576 -2.813 -25.984 1.00 90.06 86 CYS A O 1
ATOM 643 N N . HIS A 1 87 ? 9.686 -2.358 -26.612 1.00 90.69 87 HIS A N 1
ATOM 644 C CA . HIS A 1 87 ? 9.368 -1.257 -27.510 1.00 90.69 87 HIS A CA 1
ATOM 645 C C . HIS A 1 87 ? 9.372 -1.715 -28.967 1.00 90.69 87 HIS A C 1
ATOM 647 O O . HIS A 1 87 ? 10.391 -2.132 -29.499 1.00 90.69 87 HIS A O 1
ATOM 653 N N . GLU A 1 88 ? 8.240 -1.574 -29.645 1.00 90.31 88 GLU A N 1
ATOM 654 C CA . GLU A 1 88 ? 8.116 -1.913 -31.063 1.00 90.31 88 GLU A CA 1
ATOM 655 C C . GLU A 1 88 ? 8.401 -0.668 -31.915 1.00 90.31 88 GLU A C 1
ATOM 657 O O . GLU A 1 88 ? 7.695 0.337 -31.798 1.00 90.31 88 GLU A O 1
ATOM 662 N N . LEU A 1 89 ? 9.441 -0.720 -32.753 1.00 88.12 89 LEU A N 1
ATOM 663 C CA . LEU A 1 89 ? 9.735 0.324 -33.739 1.00 88.12 89 LEU A CA 1
ATOM 664 C C . LEU A 1 89 ? 8.687 0.299 -34.854 1.00 88.12 89 LEU A C 1
ATOM 666 O O . LEU A 1 89 ? 8.467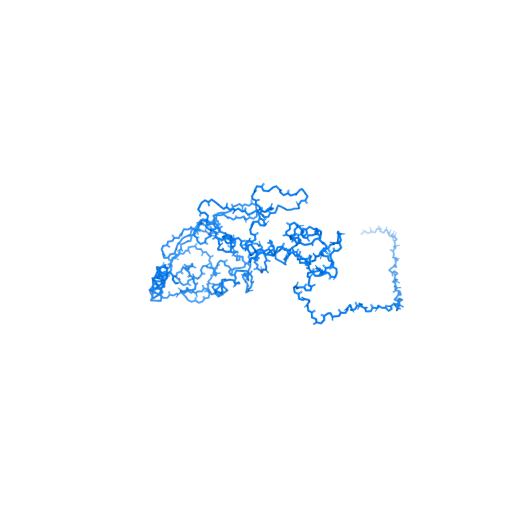 -0.734 -35.482 1.00 88.12 89 LEU A O 1
ATOM 670 N N . MET A 1 90 ? 8.089 1.452 -35.144 1.00 89.38 90 MET A N 1
ATOM 671 C CA . MET A 1 90 ? 7.126 1.605 -36.239 1.00 89.38 90 MET A CA 1
ATOM 672 C C . MET A 1 90 ? 7.825 1.805 -37.584 1.00 89.38 90 MET A C 1
ATOM 674 O O . MET A 1 90 ? 7.321 1.379 -38.619 1.00 89.38 90 MET A O 1
ATOM 678 N N . THR A 1 91 ? 8.988 2.463 -37.585 1.00 86.25 91 THR A N 1
ATOM 679 C CA . THR A 1 91 ? 9.829 2.623 -38.776 1.00 86.25 91 THR A CA 1
ATOM 680 C C . THR A 1 91 ? 11.277 2.297 -38.439 1.00 86.25 91 THR A C 1
ATOM 682 O O . THR A 1 91 ? 11.843 2.874 -37.512 1.00 86.25 91 THR A O 1
ATOM 685 N N . GLN A 1 92 ? 11.894 1.398 -39.209 1.00 83.12 92 GLN A N 1
ATOM 686 C CA . GLN A 1 92 ? 13.305 1.057 -39.028 1.00 83.12 92 GLN A CA 1
ATOM 687 C C . GLN A 1 92 ? 14.197 2.296 -39.167 1.00 83.12 92 GLN A C 1
ATOM 689 O O . GLN A 1 92 ? 14.005 3.116 -40.063 1.00 83.12 92 GLN A O 1
ATOM 694 N N . GLY A 1 93 ? 15.165 2.427 -38.259 1.00 83.19 93 GLY A N 1
ATOM 695 C CA . GLY A 1 93 ? 16.113 3.540 -38.250 1.00 83.19 93 GLY A CA 1
ATOM 696 C C . GLY A 1 93 ? 15.539 4.883 -37.793 1.00 83.19 93 GLY A C 1
ATOM 697 O O . GLY A 1 93 ? 16.242 5.881 -37.896 1.00 83.19 93 GLY A O 1
ATOM 698 N N . ARG A 1 94 ? 14.299 4.943 -37.282 1.00 85.12 94 ARG A N 1
ATOM 699 C CA . ARG A 1 94 ? 13.706 6.168 -36.716 1.00 85.12 94 ARG A CA 1
ATOM 700 C C . ARG A 1 94 ? 13.275 5.972 -35.272 1.00 85.12 94 ARG A C 1
ATOM 702 O O . ARG A 1 94 ? 12.792 4.905 -34.909 1.00 85.12 94 ARG A O 1
ATOM 709 N N . HIS A 1 95 ? 13.378 7.022 -34.466 1.00 87.94 95 HIS A N 1
ATOM 710 C CA . HIS A 1 95 ? 12.872 7.064 -33.093 1.00 87.94 95 HIS A CA 1
ATOM 711 C C . HIS A 1 95 ? 11.335 7.239 -33.071 1.00 87.94 95 HIS A C 1
ATOM 713 O O . HIS A 1 95 ? 10.777 8.196 -32.530 1.00 87.94 95 HIS A O 1
ATOM 719 N N . ASP A 1 96 ? 10.635 6.290 -33.693 1.00 88.88 96 ASP A N 1
ATOM 720 C CA . ASP A 1 96 ? 9.177 6.215 -33.768 1.00 88.88 96 ASP A CA 1
ATOM 721 C C . ASP A 1 96 ? 8.720 4.838 -33.284 1.00 88.88 96 ASP A C 1
ATOM 723 O O . ASP A 1 96 ? 9.038 3.811 -33.889 1.00 88.88 96 ASP A O 1
ATOM 727 N N . PHE A 1 97 ? 7.987 4.819 -32.172 1.00 90.06 97 PHE A N 1
ATOM 728 C CA . PHE A 1 97 ? 7.624 3.600 -31.457 1.00 90.06 97 PHE A CA 1
ATOM 729 C C . PHE A 1 97 ? 6.121 3.491 -31.265 1.00 90.06 97 PHE A C 1
ATOM 731 O O . PHE A 1 97 ? 5.413 4.483 -31.062 1.00 90.06 97 PHE A O 1
ATOM 738 N N . LYS A 1 98 ? 5.647 2.252 -31.232 1.00 92.94 98 LYS A N 1
ATOM 739 C CA . LYS A 1 98 ? 4.287 1.941 -30.821 1.00 92.94 98 LYS A CA 1
ATOM 740 C C . LYS A 1 98 ? 4.085 2.327 -29.362 1.00 92.94 98 LYS A C 1
ATOM 742 O O . LYS A 1 98 ? 4.911 2.035 -28.496 1.00 92.94 98 LYS A O 1
ATOM 747 N N . VAL A 1 99 ? 2.956 2.972 -29.086 1.00 92.00 99 VAL A N 1
ATOM 748 C CA . VAL A 1 99 ? 2.585 3.349 -27.723 1.00 92.00 99 VAL A CA 1
ATOM 749 C C . VAL A 1 99 ? 2.269 2.088 -26.923 1.00 92.00 99 VAL A C 1
ATOM 751 O O . VAL A 1 99 ? 1.408 1.300 -27.310 1.00 92.00 99 VAL A O 1
ATOM 754 N N . ILE A 1 100 ? 2.954 1.916 -25.792 1.00 93.62 100 ILE A N 1
ATOM 755 C CA . ILE A 1 100 ? 2.628 0.872 -24.819 1.00 93.62 100 ILE A CA 1
ATOM 756 C C . ILE A 1 100 ? 1.369 1.319 -24.056 1.00 93.62 100 ILE A C 1
ATOM 758 O O . ILE A 1 100 ? 1.371 2.423 -23.501 1.00 93.62 100 ILE A O 1
ATOM 762 N N . PRO A 1 101 ? 0.294 0.509 -24.023 1.00 93.12 101 PRO A N 1
ATOM 763 C CA . PRO A 1 101 ? -0.926 0.867 -23.311 1.00 93.12 101 PRO A CA 1
ATOM 764 C C . PRO A 1 101 ? -0.712 0.874 -21.784 1.00 93.12 101 PRO A C 1
ATOM 766 O O . PRO A 1 101 ? 0.217 0.229 -21.287 1.00 93.12 101 PRO A O 1
ATOM 769 N N . PRO A 1 102 ? -1.570 1.566 -21.011 1.00 90.81 102 PRO A N 1
ATOM 770 C CA . PRO A 1 102 ? -1.512 1.554 -19.546 1.00 90.81 102 PRO A CA 1
ATOM 771 C C . PRO A 1 102 ? -1.662 0.154 -18.926 1.00 90.81 102 PRO A C 1
ATOM 773 O O . PRO A 1 102 ? -1.085 -0.123 -17.871 1.00 90.81 102 PRO A O 1
ATOM 776 N N . GLU A 1 103 ? -2.414 -0.735 -19.576 1.00 95.69 103 GLU A N 1
ATOM 777 C CA . GLU A 1 103 ? -2.626 -2.132 -19.189 1.00 95.69 103 GLU A CA 1
ATOM 778 C C . GLU A 1 103 ? -1.399 -2.977 -19.575 1.00 95.69 103 GLU A C 1
ATOM 780 O O . GLU A 1 103 ? -1.400 -3.750 -20.530 1.00 95.69 103 GLU A O 1
ATOM 785 N N . THR A 1 104 ? -0.304 -2.803 -18.837 1.00 94.62 104 THR A N 1
ATOM 786 C CA . THR A 1 104 ? 1.007 -3.386 -19.159 1.00 94.62 104 THR A CA 1
ATOM 787 C C . THR A 1 104 ? 1.150 -4.877 -18.843 1.00 94.62 104 THR A C 1
ATOM 789 O O . THR A 1 104 ? 2.144 -5.483 -19.241 1.00 94.62 104 THR A O 1
ATOM 792 N N . MET A 1 105 ? 0.206 -5.492 -18.124 1.00 92.75 105 MET A N 1
ATOM 793 C CA . MET A 1 105 ? 0.318 -6.890 -17.683 1.00 92.75 105 MET A CA 1
ATOM 794 C C . MET A 1 105 ? 0.620 -7.885 -18.818 1.00 92.75 105 MET A C 1
ATOM 796 O O . MET A 1 105 ? 1.540 -8.682 -18.624 1.00 92.75 105 MET A O 1
ATOM 800 N N . PRO A 1 106 ? -0.034 -7.841 -19.999 1.00 92.19 106 PRO A N 1
ATOM 801 C CA . PRO A 1 106 ? 0.288 -8.750 -21.101 1.00 92.19 106 PRO A CA 1
ATOM 802 C C . PRO A 1 106 ? 1.746 -8.656 -21.564 1.00 92.19 106 PRO A C 1
ATOM 804 O O . PRO A 1 106 ? 2.337 -9.668 -21.928 1.00 92.19 106 PRO A O 1
ATOM 807 N N . LEU A 1 107 ? 2.350 -7.463 -21.512 1.00 92.69 107 LEU A N 1
ATOM 808 C CA . LEU A 1 107 ? 3.760 -7.264 -21.843 1.00 92.69 107 LEU A CA 1
ATOM 809 C C . LEU A 1 107 ? 4.669 -7.858 -20.759 1.00 92.69 107 LEU A C 1
ATOM 811 O O . LEU A 1 107 ? 5.562 -8.649 -21.054 1.00 92.69 107 LEU A O 1
ATOM 815 N N . CYS A 1 108 ? 4.415 -7.534 -19.490 1.00 91.38 108 CYS A N 1
ATOM 816 C CA . CYS A 1 108 ? 5.223 -8.027 -18.372 1.00 91.38 108 CYS A CA 1
ATOM 817 C C . CYS A 1 108 ? 5.156 -9.561 -18.241 1.00 91.38 108 CYS A C 1
ATOM 819 O O . CYS A 1 108 ? 6.165 -10.215 -17.963 1.00 91.38 108 CYS A O 1
ATOM 821 N N . ALA A 1 109 ? 3.980 -10.148 -18.471 1.00 90.88 109 ALA A N 1
ATOM 822 C CA . ALA A 1 109 ? 3.734 -11.584 -18.373 1.00 90.88 109 ALA A CA 1
ATOM 823 C C . ALA A 1 109 ? 4.493 -12.408 -19.426 1.00 90.88 109 ALA A C 1
ATOM 825 O O . ALA A 1 109 ? 4.655 -13.612 -19.242 1.00 90.88 109 ALA A O 1
ATOM 826 N N . GLN A 1 110 ? 5.044 -11.794 -20.479 1.00 89.12 110 GLN A N 1
ATOM 827 C CA . GLN A 1 110 ? 5.905 -12.506 -21.432 1.00 89.12 110 GLN A CA 1
ATOM 828 C C . GLN A 1 110 ? 7.127 -13.136 -20.748 1.00 89.12 110 GLN A C 1
ATOM 830 O O . GLN A 1 110 ? 7.575 -14.204 -21.164 1.00 89.12 110 GLN A O 1
ATOM 835 N N . CYS A 1 111 ? 7.617 -12.523 -19.663 1.00 88.62 111 CYS A N 1
ATOM 836 C CA . CYS A 1 111 ? 8.720 -13.050 -18.855 1.00 88.62 111 CYS A CA 1
ATOM 837 C C . CYS A 1 111 ? 8.335 -13.339 -17.398 1.00 88.62 111 CYS A C 1
ATOM 839 O O . CYS A 1 111 ? 8.948 -14.196 -16.767 1.00 88.62 111 CYS A O 1
ATOM 841 N N . HIS A 1 112 ? 7.344 -12.635 -16.849 1.00 89.38 112 HIS A N 1
ATOM 842 C CA . HIS A 1 112 ? 6.977 -12.739 -15.436 1.00 89.38 112 HIS A CA 1
ATOM 843 C C . HIS A 1 112 ? 5.809 -13.688 -15.159 1.00 89.38 112 HIS A C 1
ATOM 845 O O . HIS A 1 112 ? 5.340 -13.717 -14.032 1.00 89.38 112 HIS A O 1
ATOM 851 N N . ARG A 1 113 ? 5.313 -14.468 -16.121 1.00 88.12 113 ARG A N 1
ATOM 852 C CA . ARG A 1 113 ? 4.285 -15.489 -15.847 1.00 88.12 113 ARG A CA 1
ATOM 853 C C . ARG A 1 113 ? 4.845 -16.697 -15.082 1.00 88.12 113 ARG A C 1
ATOM 855 O O . ARG A 1 113 ? 6.057 -16.927 -15.048 1.00 88.12 113 ARG A O 1
ATOM 862 N N . GLU A 1 114 ? 3.960 -17.454 -14.441 1.00 84.50 114 GLU A N 1
ATOM 863 C CA . GLU A 1 114 ? 4.333 -18.548 -13.539 1.00 84.50 114 GLU A CA 1
ATOM 864 C C . GLU A 1 114 ? 5.110 -19.681 -14.229 1.00 84.50 114 GLU A C 1
ATOM 866 O O . GLU A 1 114 ? 6.078 -20.201 -13.670 1.00 84.50 114 GLU A O 1
ATOM 871 N N . ASP A 1 115 ? 4.756 -20.005 -15.468 1.00 84.94 115 ASP A N 1
ATOM 872 C CA . ASP A 1 115 ? 5.327 -21.080 -16.285 1.00 84.94 115 ASP A CA 1
ATOM 873 C C . ASP A 1 115 ? 6.633 -20.693 -17.002 1.00 84.94 115 ASP A C 1
ATOM 875 O O . ASP A 1 115 ? 7.295 -21.552 -17.583 1.00 84.94 115 ASP A O 1
ATOM 879 N N . VAL A 1 116 ? 7.061 -19.424 -16.945 1.00 84.00 116 VAL A N 1
ATOM 880 C CA . VAL A 1 116 ? 8.336 -19.022 -17.560 1.00 84.00 116 VAL A CA 1
ATOM 881 C C . VAL A 1 116 ? 9.515 -19.536 -16.748 1.00 84.00 116 VAL A C 1
ATOM 883 O O . VAL A 1 116 ? 9.642 -19.295 -15.539 1.00 84.00 116 VAL A O 1
ATOM 886 N N . ILE A 1 117 ? 10.418 -20.210 -17.459 1.00 79.62 117 ILE A N 1
ATOM 887 C CA . ILE A 1 117 ? 11.754 -20.551 -16.985 1.00 79.62 117 ILE A CA 1
ATOM 888 C C . ILE A 1 117 ? 12.649 -19.325 -17.214 1.00 79.62 117 ILE A C 1
ATOM 890 O O . ILE A 1 117 ? 12.786 -18.876 -18.355 1.00 79.62 117 ILE A O 1
ATOM 894 N N . PRO A 1 118 ? 13.238 -18.743 -16.155 1.00 75.25 118 PRO A N 1
ATOM 895 C CA . PRO A 1 118 ? 14.135 -17.606 -16.302 1.00 75.25 118 PRO A CA 1
ATOM 896 C C . PRO A 1 118 ? 15.373 -17.974 -17.139 1.00 75.25 118 PRO A C 1
ATOM 898 O O . PRO A 1 118 ? 15.858 -19.100 -17.015 1.00 75.25 118 PRO A O 1
ATOM 901 N N . PRO A 1 119 ? 15.922 -17.038 -17.936 1.00 72.31 119 PRO A N 1
ATOM 902 C CA . PRO A 1 119 ? 17.181 -17.246 -18.643 1.00 72.31 119 PRO A CA 1
ATOM 903 C C . PRO A 1 119 ? 18.315 -17.702 -17.716 1.00 72.31 119 PRO A C 1
ATOM 905 O O . PRO A 1 119 ? 18.429 -17.241 -16.574 1.00 72.31 119 PRO A O 1
ATOM 908 N N . GLU A 1 120 ? 19.177 -18.575 -18.235 1.00 73.50 120 GLU A N 1
ATOM 909 C CA . GLU A 1 120 ? 20.367 -19.051 -17.533 1.00 73.50 120 GLU A CA 1
ATOM 910 C C . GLU A 1 120 ? 21.313 -17.879 -17.199 1.00 73.50 120 GLU A C 1
ATOM 912 O O . GLU A 1 120 ? 21.427 -16.911 -17.952 1.00 73.50 120 GLU A O 1
ATOM 917 N N . GLY A 1 121 ? 21.960 -17.924 -16.030 1.00 72.94 121 GLY A N 1
ATOM 918 C CA . GLY A 1 121 ? 22.871 -16.866 -15.569 1.00 72.94 121 GLY A CA 1
ATOM 919 C C . GLY A 1 121 ? 22.222 -15.712 -14.788 1.00 72.94 121 GLY A C 1
ATOM 920 O O . GLY A 1 121 ? 22.930 -14.819 -14.311 1.00 72.94 121 GLY A O 1
ATOM 921 N N . LEU A 1 122 ? 20.900 -15.719 -14.576 1.00 74.38 122 LEU A N 1
ATOM 922 C CA . LEU A 1 122 ? 20.257 -14.770 -13.661 1.00 74.38 122 LEU A CA 1
ATOM 923 C C . LEU A 1 122 ? 20.653 -15.043 -12.202 1.00 74.38 122 LEU A C 1
ATOM 925 O O . LEU A 1 122 ? 20.379 -16.100 -11.644 1.00 74.38 122 LEU A O 1
ATOM 929 N N . LYS A 1 123 ? 21.228 -14.032 -11.536 1.00 72.75 123 LYS A N 1
ATOM 930 C CA . LYS A 1 123 ? 21.647 -14.116 -10.120 1.00 72.75 123 LYS A CA 1
ATOM 931 C C . LYS A 1 123 ? 20.488 -14.332 -9.137 1.00 72.75 123 LYS A C 1
ATOM 933 O O . LYS A 1 123 ? 20.724 -14.708 -7.992 1.00 72.75 123 LYS A O 1
ATOM 938 N N . LYS A 1 124 ? 19.253 -14.007 -9.533 1.00 74.44 124 LYS A N 1
ATOM 939 C CA . LYS A 1 124 ? 18.039 -14.129 -8.713 1.00 74.44 124 LYS A CA 1
ATOM 940 C C . LYS A 1 124 ? 16.861 -14.530 -9.589 1.00 74.44 124 LYS A C 1
ATOM 942 O O . LYS A 1 124 ? 16.748 -14.053 -10.716 1.00 74.44 124 LYS A O 1
ATOM 947 N N . THR A 1 125 ? 15.952 -15.324 -9.033 1.00 77.00 125 THR A N 1
ATOM 948 C CA . THR A 1 125 ? 14.689 -15.654 -9.693 1.00 77.00 125 THR A CA 1
ATOM 949 C C . THR A 1 125 ? 13.846 -14.384 -9.856 1.00 77.00 125 THR A C 1
ATOM 951 O O . THR A 1 125 ? 13.636 -13.668 -8.866 1.00 77.00 125 THR A O 1
ATOM 954 N N . PRO A 1 126 ? 13.366 -14.074 -11.072 1.00 79.12 126 PRO A N 1
ATOM 955 C CA . PRO A 1 126 ? 12.468 -12.953 -11.283 1.00 79.12 126 PRO A CA 1
ATOM 956 C C . PRO A 1 126 ? 11.168 -13.163 -10.491 1.00 79.12 126 PRO A C 1
ATOM 958 O O . PRO A 1 126 ? 10.737 -14.303 -10.298 1.00 79.12 126 PRO A O 1
ATOM 961 N N . PRO A 1 127 ? 10.523 -12.081 -10.018 1.00 83.50 127 PRO A N 1
ATOM 962 C CA . PRO A 1 127 ? 9.183 -12.181 -9.458 1.00 83.50 127 PRO A CA 1
ATOM 963 C C . PRO A 1 127 ? 8.243 -12.791 -10.499 1.00 83.50 127 PRO A C 1
ATOM 965 O O . PRO A 1 127 ? 8.287 -12.386 -11.659 1.00 83.50 127 PRO A O 1
ATOM 968 N N . LYS A 1 128 ? 7.402 -13.736 -10.084 1.00 85.56 128 LYS A N 1
ATOM 969 C CA . LYS A 1 128 ? 6.357 -14.305 -10.934 1.00 85.56 128 LYS A CA 1
ATOM 970 C C . LYS A 1 128 ? 5.014 -13.674 -10.576 1.00 85.56 128 LYS A C 1
ATOM 972 O O . LYS A 1 128 ? 4.712 -13.474 -9.399 1.00 85.56 128 LYS A O 1
ATOM 977 N N . VAL A 1 129 ? 4.250 -13.325 -11.599 1.00 83.19 129 VAL A N 1
ATOM 978 C CA . VAL A 1 129 ? 2.841 -12.968 -11.536 1.00 83.19 129 VAL A CA 1
ATOM 979 C C . VAL A 1 129 ? 2.090 -14.273 -11.352 1.00 83.19 129 VAL A C 1
ATOM 981 O O . VAL A 1 129 ? 2.105 -15.130 -12.230 1.00 83.19 129 VAL A O 1
ATOM 984 N N . ILE A 1 130 ? 1.476 -14.413 -10.185 1.00 72.62 130 ILE A N 1
ATOM 985 C CA . ILE A 1 130 ? 0.601 -15.531 -9.861 1.00 72.62 130 ILE A CA 1
ATOM 986 C C . ILE A 1 130 ? -0.812 -14.964 -9.932 1.00 72.62 130 ILE A C 1
ATOM 988 O O . ILE A 1 130 ? -1.211 -14.179 -9.067 1.00 72.62 130 ILE A O 1
ATOM 992 N N . SER A 1 131 ? -1.540 -15.293 -10.996 1.00 66.12 131 SER A N 1
ATOM 993 C CA . SER A 1 131 ? -2.993 -15.147 -11.004 1.00 66.12 131 SER A CA 1
ATOM 994 C C . SER A 1 131 ? -3.532 -16.242 -10.094 1.00 66.12 131 SER A C 1
ATOM 996 O O . SER A 1 131 ? -3.317 -17.417 -10.380 1.00 66.12 131 SER A O 1
ATOM 998 N N . GLY A 1 132 ? -4.126 -15.869 -8.959 1.00 64.81 132 GLY A N 1
ATOM 999 C CA . GLY A 1 132 ? -4.692 -16.857 -8.043 1.00 64.81 132 GLY A CA 1
ATOM 1000 C C . GLY A 1 132 ? -5.844 -17.649 -8.671 1.00 64.81 132 GLY A C 1
ATOM 1001 O O . GLY A 1 132 ? -6.217 -17.431 -9.823 1.00 64.81 132 GLY A O 1
ATOM 1002 N N . ASP A 1 133 ? -6.391 -18.577 -7.893 1.00 71.44 133 ASP A N 1
ATOM 1003 C CA . ASP A 1 133 ? -7.575 -19.366 -8.244 1.00 71.44 133 ASP A CA 1
ATOM 1004 C C . ASP A 1 133 ? -8.845 -18.500 -8.408 1.00 71.44 133 ASP A C 1
ATOM 1006 O O . ASP A 1 133 ? -8.816 -17.273 -8.296 1.00 71.44 133 ASP A O 1
ATOM 1010 N N . GLU A 1 134 ? -9.988 -19.139 -8.669 1.00 71.88 134 GLU A N 1
ATOM 1011 C CA . GLU A 1 134 ? -11.281 -18.464 -8.862 1.00 71.88 134 GLU A CA 1
ATOM 1012 C C . GLU A 1 134 ? -11.710 -17.585 -7.667 1.00 71.88 134 GLU A C 1
ATOM 1014 O O . GLU A 1 134 ? -12.508 -16.661 -7.832 1.00 71.88 134 GLU A O 1
ATOM 1019 N N . GLU A 1 135 ? -11.170 -17.820 -6.466 1.00 81.12 135 GLU A N 1
ATOM 1020 C CA . GLU A 1 135 ? -11.484 -17.045 -5.260 1.00 81.12 135 GLU A CA 1
ATOM 1021 C C . GLU A 1 135 ? -10.600 -15.797 -5.100 1.00 81.12 135 GLU A C 1
ATOM 1023 O O . GLU A 1 135 ? -10.834 -14.969 -4.207 1.00 81.12 135 GLU A O 1
ATOM 1028 N N . TYR A 1 136 ? -9.576 -15.640 -5.941 1.00 86.00 136 TYR A N 1
ATOM 1029 C CA . TYR A 1 136 ? -8.614 -14.549 -5.874 1.00 86.00 136 TYR A CA 1
ATOM 1030 C C . TYR A 1 136 ? -9.272 -13.187 -6.106 1.00 86.00 136 TYR A C 1
ATOM 1032 O O . TYR A 1 136 ? -9.860 -12.915 -7.151 1.00 86.00 136 TYR A O 1
ATOM 1040 N N . LYS A 1 137 ? -9.115 -12.273 -5.140 1.00 89.94 137 LYS A N 1
ATOM 1041 C CA . LYS A 1 137 ? -9.599 -10.892 -5.255 1.00 89.94 137 LYS A CA 1
ATOM 1042 C C . LYS A 1 137 ? -8.416 -9.972 -5.548 1.00 89.94 137 LYS A C 1
ATOM 1044 O O . LYS A 1 137 ? -7.663 -9.645 -4.624 1.00 89.94 137 LYS A O 1
ATOM 1049 N N . PRO A 1 138 ? -8.214 -9.558 -6.810 1.00 91.00 138 PRO A N 1
ATOM 1050 C CA . PRO A 1 138 ? -7.111 -8.681 -7.161 1.00 91.00 138 PRO A CA 1
ATOM 1051 C C . PRO A 1 138 ? -7.318 -7.280 -6.577 1.00 91.00 138 PRO A C 1
ATOM 1053 O O . PRO A 1 138 ? -8.425 -6.739 -6.548 1.00 91.00 138 PRO A O 1
ATOM 1056 N N . HIS A 1 139 ? -6.227 -6.654 -6.149 1.00 93.62 139 HIS A N 1
ATOM 1057 C CA . HIS A 1 139 ? -6.219 -5.222 -5.892 1.00 93.62 139 HIS A CA 1
ATOM 1058 C C . HIS A 1 139 ? -6.447 -4.477 -7.215 1.00 93.62 139 HIS A C 1
ATOM 1060 O O . HIS A 1 139 ? -5.882 -4.854 -8.238 1.00 93.62 139 HIS A O 1
ATOM 1066 N N . LYS A 1 140 ? -7.260 -3.414 -7.214 1.00 92.88 140 LYS A N 1
ATOM 1067 C CA . LYS A 1 140 ? -7.761 -2.770 -8.441 1.00 92.88 140 LYS A CA 1
ATOM 1068 C C . LYS A 1 140 ? -6.682 -2.462 -9.501 1.00 92.88 140 LYS A C 1
ATOM 1070 O O . LYS A 1 140 ? -6.873 -2.887 -10.635 1.00 92.88 140 LYS A O 1
ATOM 1075 N N . PRO A 1 141 ? -5.533 -1.826 -9.187 1.00 94.25 141 PRO A N 1
ATOM 1076 C CA . PRO A 1 141 ? -4.500 -1.578 -10.199 1.00 94.25 141 PRO A CA 1
ATOM 1077 C C . PRO A 1 141 ? -3.931 -2.862 -10.816 1.00 94.25 141 PRO A C 1
ATOM 1079 O O . PRO A 1 141 ? -3.602 -2.893 -11.998 1.00 94.25 141 PRO A O 1
ATOM 1082 N N . PHE A 1 142 ? -3.833 -3.931 -10.024 1.00 92.88 142 PHE A N 1
ATOM 1083 C CA . PHE A 1 142 ? -3.398 -5.240 -10.499 1.00 92.88 142 PHE A CA 1
ATOM 1084 C C . PHE A 1 142 ? -4.482 -5.917 -11.347 1.00 92.88 142 PHE A C 1
ATOM 1086 O O . PHE A 1 142 ? -4.166 -6.439 -12.411 1.00 92.88 142 PHE A O 1
ATOM 1093 N N . ALA A 1 143 ? -5.751 -5.835 -10.929 1.00 91.81 143 ALA A N 1
ATOM 1094 C CA . ALA A 1 143 ? -6.908 -6.336 -11.678 1.00 91.81 143 ALA A CA 1
ATOM 1095 C C . ALA A 1 143 ? -7.002 -5.714 -13.079 1.00 91.81 143 ALA A C 1
ATOM 1097 O O . ALA A 1 143 ? -7.313 -6.391 -14.051 1.00 91.81 143 ALA A O 1
ATOM 1098 N N . GLU A 1 144 ? -6.695 -4.421 -13.174 1.00 93.75 144 GLU A N 1
ATOM 1099 C CA . GLU A 1 144 ? -6.685 -3.655 -14.422 1.00 93.75 144 GLU A CA 1
ATOM 1100 C C . GLU A 1 144 ? -5.400 -3.860 -15.243 1.00 93.75 144 GLU A C 1
ATOM 1102 O O . GLU A 1 144 ? -5.211 -3.211 -16.265 1.00 93.75 144 GLU A O 1
ATOM 1107 N N . GLY A 1 145 ? -4.467 -4.708 -14.804 1.00 93.56 145 GLY A N 1
ATOM 1108 C CA . GLY A 1 145 ? -3.219 -4.948 -15.527 1.00 93.56 145 GLY A CA 1
ATOM 1109 C C . GLY A 1 145 ? -2.218 -3.787 -15.493 1.00 93.56 145 GLY A C 1
ATOM 1110 O O . GLY A 1 145 ? -1.239 -3.802 -16.240 1.00 93.56 145 GLY A O 1
ATOM 1111 N N . LYS A 1 146 ? -2.414 -2.788 -14.628 1.00 95.81 146 LYS A N 1
ATOM 1112 C CA . LYS A 1 146 ? -1.611 -1.555 -14.558 1.00 95.81 146 LYS A CA 1
ATOM 1113 C C . LYS A 1 146 ? -0.386 -1.725 -13.663 1.00 95.81 146 LYS A C 1
ATOM 1115 O O . LYS A 1 146 ? -0.224 -1.040 -12.654 1.00 95.81 146 LYS A O 1
ATOM 1120 N N . CYS A 1 147 ? 0.510 -2.639 -14.033 1.00 94.75 147 CYS A N 1
ATOM 1121 C CA . CYS A 1 147 ? 1.732 -2.936 -13.271 1.00 94.75 147 CYS A CA 1
ATOM 1122 C C . CYS A 1 147 ? 2.581 -1.676 -13.033 1.00 94.75 147 CYS A C 1
ATOM 1124 O O . CYS A 1 147 ? 3.144 -1.480 -11.953 1.00 94.75 147 CYS A O 1
ATOM 1126 N N . THR A 1 148 ? 2.624 -0.788 -14.028 1.00 95.25 148 THR A N 1
ATOM 1127 C CA . THR A 1 148 ? 3.383 0.462 -13.958 1.00 95.25 148 THR A CA 1
ATOM 1128 C C . THR A 1 148 ? 2.750 1.526 -13.062 1.00 95.25 148 THR A C 1
ATOM 1130 O O . THR A 1 148 ? 3.362 2.568 -12.850 1.00 95.25 148 THR A O 1
ATOM 1133 N N . ALA A 1 149 ? 1.574 1.297 -12.470 1.00 95.69 149 ALA A N 1
ATOM 1134 C CA . ALA A 1 149 ? 1.053 2.177 -11.422 1.00 95.69 149 ALA A CA 1
ATOM 1135 C C . ALA A 1 149 ? 1.968 2.166 -10.185 1.00 95.69 149 ALA A C 1
ATOM 1137 O O . ALA A 1 149 ? 2.215 3.209 -9.586 1.00 95.69 149 ALA A O 1
ATOM 1138 N N . CYS A 1 150 ? 2.534 1.002 -9.849 1.00 96.56 150 CYS A N 1
ATOM 1139 C CA . CYS A 1 150 ? 3.405 0.836 -8.686 1.00 96.56 150 CYS A CA 1
ATOM 1140 C C . CYS A 1 150 ? 4.861 0.542 -9.054 1.00 96.56 150 CYS A C 1
ATOM 1142 O O . CYS A 1 150 ? 5.749 0.882 -8.274 1.00 96.56 150 CYS A O 1
ATOM 1144 N N . HIS A 1 151 ? 5.118 -0.069 -10.213 1.00 95.81 151 HIS A N 1
ATOM 1145 C CA . HIS A 1 151 ? 6.459 -0.466 -10.639 1.00 95.81 151 HIS A CA 1
ATOM 1146 C C . HIS A 1 151 ? 7.027 0.453 -11.733 1.00 95.81 151 HIS A C 1
ATOM 1148 O O . HIS A 1 151 ? 6.312 0.949 -12.600 1.00 95.81 151 HIS A O 1
ATOM 1154 N N . ASP A 1 152 ? 8.332 0.683 -11.705 1.00 94.25 152 ASP A N 1
ATOM 1155 C CA . ASP A 1 152 ? 9.117 1.272 -12.782 1.00 94.25 152 ASP A CA 1
ATOM 1156 C C . ASP A 1 152 ? 9.639 0.133 -13.671 1.00 94.25 152 ASP A C 1
ATOM 1158 O O . ASP A 1 152 ? 10.294 -0.789 -13.188 1.00 94.25 152 ASP A O 1
ATOM 1162 N N . ALA A 1 153 ? 9.313 0.158 -14.964 1.00 92.00 153 ALA A N 1
ATOM 1163 C CA . ALA A 1 153 ? 9.671 -0.921 -15.886 1.00 92.00 153 ALA A CA 1
ATOM 1164 C C . ALA A 1 153 ? 11.168 -0.936 -16.254 1.00 92.00 153 ALA A C 1
ATOM 1166 O O . ALA A 1 153 ? 11.664 -1.948 -16.746 1.00 92.00 153 ALA A O 1
ATOM 1167 N N . HIS A 1 154 ? 11.888 0.166 -16.016 1.00 90.94 154 HIS A N 1
ATOM 1168 C CA . HIS A 1 154 ? 13.292 0.310 -16.393 1.00 90.94 154 HIS A CA 1
ATOM 1169 C C . HIS A 1 154 ? 14.205 0.192 -15.182 1.00 90.94 154 HIS A C 1
ATOM 1171 O O . HIS A 1 154 ? 15.048 -0.702 -15.109 1.00 90.94 154 HIS A O 1
ATOM 1177 N N . SER A 1 155 ? 14.064 1.101 -14.219 1.00 91.19 155 SER A N 1
ATOM 1178 C CA . SER A 1 155 ? 14.932 1.131 -13.048 1.00 91.19 155 SER A CA 1
ATOM 1179 C C . SER A 1 155 ? 14.297 1.897 -11.895 1.00 91.19 155 SER A C 1
ATOM 1181 O O . SER A 1 155 ? 13.537 2.844 -12.083 1.00 91.19 155 SER A O 1
ATOM 1183 N N . SER A 1 156 ? 14.633 1.531 -10.660 1.00 94.19 156 SER A N 1
ATOM 1184 C CA . SER A 1 156 ? 14.154 2.229 -9.465 1.00 94.19 156 SER A CA 1
ATOM 1185 C C . SER A 1 156 ? 15.224 2.364 -8.390 1.00 94.19 156 SER A C 1
ATOM 1187 O O . SER A 1 156 ? 16.168 1.584 -8.324 1.00 94.19 156 SER A O 1
ATOM 1189 N N . ASN A 1 157 ? 15.051 3.339 -7.501 1.00 95.31 157 ASN A N 1
ATOM 1190 C CA . ASN A 1 157 ? 15.795 3.426 -6.248 1.00 95.31 157 ASN A CA 1
ATOM 1191 C C . ASN A 1 157 ? 15.263 2.465 -5.168 1.00 95.31 157 ASN A C 1
ATOM 1193 O O . ASN A 1 157 ? 15.933 2.258 -4.157 1.00 95.31 157 ASN A O 1
ATOM 1197 N N . TYR A 1 158 ? 14.098 1.846 -5.391 1.00 95.88 158 TYR A N 1
ATOM 1198 C CA . TYR A 1 158 ? 13.403 0.981 -4.438 1.00 95.88 158 TYR A CA 1
ATOM 1199 C C . TYR A 1 158 ? 13.333 -0.474 -4.927 1.00 95.88 158 TYR A C 1
ATOM 1201 O O . TYR A 1 158 ? 13.222 -0.747 -6.128 1.00 95.88 158 TYR A O 1
ATOM 1209 N N . LEU A 1 159 ? 13.421 -1.422 -3.988 1.00 92.06 159 LEU A N 1
ATOM 1210 C CA . LEU A 1 159 ? 13.441 -2.859 -4.277 1.00 92.06 159 LEU A CA 1
ATOM 1211 C C . LEU A 1 159 ? 12.199 -3.290 -5.069 1.00 92.06 159 LEU A C 1
ATOM 1213 O O . LEU A 1 159 ? 11.131 -2.708 -4.918 1.00 92.06 159 LEU A O 1
ATOM 1217 N N . ARG A 1 160 ? 12.332 -4.341 -5.892 1.00 90.62 160 ARG A N 1
ATOM 1218 C CA . ARG A 1 160 ? 11.269 -4.839 -6.796 1.00 90.62 160 ARG A CA 1
ATOM 1219 C C . ARG A 1 160 ? 10.776 -3.777 -7.785 1.00 90.62 160 ARG A C 1
ATOM 1221 O O . ARG A 1 160 ? 9.648 -3.850 -8.256 1.00 90.62 160 ARG A O 1
ATOM 1228 N N . HIS A 1 161 ? 11.634 -2.811 -8.095 1.00 93.81 161 HIS A N 1
ATOM 1229 C CA . HIS A 1 161 ? 11.347 -1.712 -9.004 1.00 93.81 161 HIS A CA 1
ATOM 1230 C C . HIS A 1 161 ? 10.146 -0.854 -8.596 1.00 93.81 161 HIS A C 1
ATOM 1232 O O . HIS A 1 161 ? 9.455 -0.341 -9.458 1.00 93.81 161 HIS A O 1
ATOM 1238 N N . LEU A 1 162 ? 9.852 -0.681 -7.308 1.00 96.75 162 LEU A N 1
ATOM 1239 C CA . LEU A 1 162 ? 8.726 0.168 -6.891 1.00 96.75 162 LEU A CA 1
ATOM 1240 C C . LEU A 1 162 ? 8.980 1.638 -7.245 1.00 96.75 162 LEU A C 1
ATOM 1242 O O . LEU A 1 162 ? 10.113 2.083 -7.157 1.00 96.75 162 LEU A O 1
ATOM 1246 N N . LYS A 1 163 ? 7.970 2.419 -7.630 1.00 96.56 163 LYS A N 1
ATOM 1247 C CA . LYS A 1 163 ? 8.138 3.841 -7.994 1.00 96.56 163 LYS A CA 1
ATOM 1248 C C . LYS A 1 163 ? 8.405 4.749 -6.797 1.00 96.56 163 LYS A C 1
ATOM 1250 O O . LYS A 1 163 ? 9.052 5.783 -6.938 1.00 96.56 163 LYS A O 1
ATOM 1255 N N . LEU A 1 164 ? 7.912 4.348 -5.631 1.00 97.69 164 LEU A N 1
ATOM 1256 C CA . LEU A 1 164 ? 7.934 5.114 -4.392 1.00 97.69 164 LEU A CA 1
ATOM 1257 C C . LEU A 1 164 ? 8.353 4.220 -3.212 1.00 97.69 164 LEU A C 1
ATOM 1259 O O . LEU A 1 164 ? 8.300 2.990 -3.328 1.00 97.69 164 LEU A O 1
ATOM 1263 N N . PRO A 1 165 ? 8.755 4.818 -2.074 1.00 97.38 165 PRO A N 1
ATOM 1264 C CA . PRO A 1 165 ? 9.138 4.085 -0.874 1.00 97.38 165 PRO A CA 1
ATOM 1265 C C . PRO A 1 165 ? 8.098 3.061 -0.395 1.00 97.38 165 PRO A C 1
ATOM 1267 O O . PRO A 1 165 ? 6.904 3.352 -0.279 1.00 97.38 165 PRO A O 1
ATOM 1270 N N . TYR A 1 166 ? 8.599 1.868 -0.071 1.00 96.81 166 TYR A N 1
ATOM 1271 C CA . TYR A 1 166 ? 7.904 0.808 0.653 1.00 96.81 166 TYR A CA 1
ATOM 1272 C C . TYR A 1 166 ? 8.951 -0.074 1.359 1.00 96.81 166 TYR A C 1
ATOM 1274 O O . TYR A 1 166 ? 9.967 -0.404 0.736 1.00 96.81 166 TYR A O 1
ATOM 1282 N N . PRO A 1 167 ? 8.755 -0.494 2.622 1.00 95.19 167 PRO A N 1
ATOM 1283 C CA . PRO A 1 167 ? 9.752 -1.279 3.342 1.00 95.19 167 PRO A CA 1
ATOM 1284 C C . PRO A 1 167 ? 10.118 -2.610 2.673 1.00 95.19 167 PRO A C 1
ATOM 1286 O O . PRO A 1 167 ? 9.264 -3.447 2.378 1.00 95.19 167 PRO A O 1
ATOM 1289 N N . GLU A 1 168 ? 11.420 -2.858 2.520 1.00 90.44 168 GLU A N 1
ATOM 1290 C CA . GLU A 1 168 ? 11.932 -4.116 1.963 1.00 90.44 168 GLU A CA 1
ATOM 1291 C C . GLU A 1 168 ? 11.745 -5.296 2.932 1.00 90.44 168 GLU A C 1
ATOM 1293 O O . GLU A 1 168 ? 11.482 -6.425 2.512 1.00 90.44 168 GLU A O 1
ATOM 1298 N N . GLY A 1 169 ? 11.876 -5.044 4.238 1.00 90.88 169 GLY A N 1
ATOM 1299 C CA . GLY A 1 169 ? 11.829 -6.041 5.307 1.00 90.88 169 GLY A CA 1
ATOM 1300 C C . GLY A 1 169 ? 10.426 -6.327 5.843 1.00 90.88 169 GLY A C 1
ATOM 1301 O O . GLY A 1 169 ? 9.448 -5.672 5.496 1.00 90.88 169 GLY A O 1
ATOM 1302 N N . VAL A 1 170 ? 10.320 -7.347 6.697 1.00 92.50 170 VAL A N 1
ATOM 1303 C CA . VAL A 1 170 ? 9.106 -7.638 7.491 1.00 92.50 170 VAL A CA 1
ATOM 1304 C C . VAL A 1 170 ? 8.966 -6.685 8.686 1.00 92.50 170 VAL A C 1
ATOM 1306 O O . VAL A 1 170 ? 7.871 -6.479 9.197 1.00 92.50 170 VAL A O 1
ATOM 1309 N N . TYR A 1 171 ? 10.075 -6.064 9.095 1.00 94.62 171 TYR A N 1
ATOM 1310 C CA . TYR A 1 171 ? 10.092 -5.021 10.108 1.00 94.62 171 TYR A CA 1
ATOM 1311 C C . TYR A 1 171 ? 10.567 -3.693 9.533 1.00 94.62 171 TYR A C 1
ATOM 1313 O O . TYR A 1 171 ? 11.479 -3.665 8.706 1.00 94.62 171 TYR A O 1
ATOM 1321 N N . ALA A 1 172 ? 9.965 -2.612 10.016 1.00 94.81 172 ALA A N 1
ATOM 1322 C CA . ALA A 1 172 ? 10.414 -1.244 9.831 1.00 94.81 172 ALA A CA 1
ATOM 1323 C C . ALA A 1 172 ? 9.925 -0.389 11.004 1.00 94.81 172 ALA A C 1
ATOM 1325 O O . ALA A 1 172 ? 8.827 -0.609 11.512 1.00 94.81 172 ALA A O 1
ATOM 1326 N N . SER A 1 173 ? 10.718 0.596 11.412 1.00 91.19 173 SER A N 1
ATOM 1327 C CA . SER A 1 173 ? 10.223 1.667 12.277 1.00 91.19 173 SER A CA 1
ATOM 1328 C C . SER A 1 173 ? 9.395 2.622 11.427 1.00 91.19 173 SER A C 1
ATOM 1330 O O . SER A 1 173 ? 9.864 3.061 10.374 1.00 91.19 173 SER A O 1
ATOM 1332 N N . TYR A 1 174 ? 8.171 2.927 11.850 1.00 93.62 174 TYR A N 1
ATOM 1333 C CA . TYR A 1 174 ? 7.342 3.883 11.125 1.00 93.62 174 TYR A CA 1
ATOM 1334 C C . TYR A 1 174 ? 7.988 5.273 11.103 1.00 93.62 174 TYR A C 1
ATOM 1336 O O . TYR A 1 174 ? 8.462 5.773 12.120 1.00 93.62 174 TYR A O 1
ATOM 1344 N N . ALA A 1 175 ? 7.959 5.892 9.928 1.00 93.88 175 ALA A N 1
ATOM 1345 C CA . ALA A 1 175 ? 8.243 7.299 9.714 1.00 93.88 175 ALA A CA 1
ATOM 1346 C C . ALA A 1 175 ? 7.345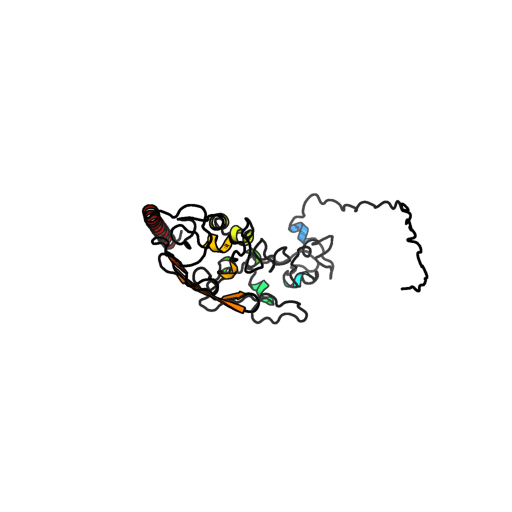 7.795 8.568 1.00 93.88 175 ALA A C 1
ATOM 1348 O O . ALA A 1 175 ? 7.027 6.999 7.672 1.00 93.88 175 ALA A O 1
ATOM 1349 N N . PRO A 1 176 ? 6.940 9.079 8.561 1.00 93.19 176 PRO A N 1
ATOM 1350 C CA . PRO A 1 176 ? 6.206 9.657 7.440 1.00 93.19 176 PRO A CA 1
ATOM 1351 C C . PRO A 1 176 ? 6.896 9.367 6.099 1.00 93.19 176 PRO A C 1
ATOM 1353 O O . PRO A 1 176 ? 8.123 9.389 6.000 1.00 93.19 176 PRO A O 1
ATOM 1356 N N . GLY A 1 177 ? 6.108 9.033 5.077 1.00 95.12 177 GLY A N 1
ATOM 1357 C CA . GLY A 1 177 ? 6.610 8.700 3.742 1.00 95.12 177 GLY A CA 1
ATOM 1358 C C . GLY A 1 177 ? 7.213 7.298 3.575 1.00 95.12 177 GLY A C 1
ATOM 1359 O O . GLY A 1 177 ? 7.462 6.896 2.440 1.00 95.12 177 GLY A O 1
ATOM 1360 N N . ILE A 1 178 ? 7.397 6.494 4.634 1.00 95.94 178 ILE A N 1
ATOM 1361 C CA . ILE A 1 178 ? 7.947 5.130 4.480 1.00 95.94 178 ILE A CA 1
ATOM 1362 C C . ILE A 1 178 ? 7.038 4.213 3.637 1.00 95.94 178 ILE A C 1
ATOM 1364 O O . ILE A 1 178 ? 7.518 3.267 3.016 1.00 95.94 178 ILE A O 1
ATOM 1368 N N . TYR A 1 179 ? 5.738 4.525 3.579 1.00 97.06 179 TYR A N 1
ATOM 1369 C CA . TYR A 1 179 ? 4.725 3.862 2.752 1.00 97.06 179 TYR A CA 1
ATOM 1370 C C . TYR A 1 179 ? 4.196 4.768 1.628 1.00 97.06 179 TYR A C 1
ATOM 1372 O O . TYR A 1 179 ? 3.044 4.617 1.218 1.00 97.06 179 TYR A O 1
ATOM 1380 N N . ALA A 1 180 ? 5.013 5.702 1.129 1.00 97.75 180 ALA A N 1
ATOM 1381 C CA . ALA A 1 180 ? 4.623 6.663 0.092 1.00 97.75 180 ALA A CA 1
ATOM 1382 C C . ALA A 1 180 ? 4.024 6.005 -1.164 1.00 97.75 180 ALA A C 1
ATOM 1384 O O . ALA A 1 180 ? 3.122 6.563 -1.779 1.00 97.75 180 ALA A O 1
ATOM 1385 N N . LEU A 1 181 ? 4.451 4.785 -1.512 1.00 97.69 181 LEU A N 1
ATOM 1386 C CA . LEU A 1 181 ? 3.826 4.013 -2.592 1.00 97.69 181 LEU A CA 1
ATOM 1387 C C . LEU A 1 181 ? 2.323 3.801 -2.383 1.00 97.69 181 LEU A C 1
ATOM 1389 O O . LEU A 1 181 ? 1.544 3.842 -3.329 1.00 97.69 181 LEU A O 1
ATOM 1393 N N . CYS A 1 182 ? 1.922 3.536 -1.145 1.00 96.75 182 CYS A N 1
ATOM 1394 C CA . CYS A 1 182 ? 0.537 3.273 -0.797 1.00 96.75 182 CYS A CA 1
ATOM 1395 C C . CYS A 1 182 ? -0.235 4.583 -0.611 1.00 96.75 182 CYS A C 1
ATOM 1397 O O . CYS A 1 182 ? -1.364 4.686 -1.093 1.00 96.75 182 CYS A O 1
ATOM 1399 N N . SER A 1 183 ? 0.353 5.581 0.062 1.00 97.06 183 SER A N 1
ATOM 1400 C CA . SER A 1 183 ? -0.309 6.874 0.295 1.00 97.06 183 SER A CA 1
ATOM 1401 C C . SER A 1 183 ? -0.475 7.709 -0.977 1.00 97.06 183 SER A C 1
ATOM 1403 O O . SER A 1 183 ? -1.318 8.604 -0.999 1.00 97.06 183 SER A O 1
ATOM 1405 N N . ASP A 1 184 ? 0.202 7.356 -2.075 1.00 96.25 184 ASP A N 1
ATOM 1406 C CA . ASP A 1 184 ? -0.049 7.953 -3.388 1.00 96.25 184 ASP A CA 1
ATOM 1407 C C . ASP A 1 184 ? -1.507 7.777 -3.854 1.00 96.25 184 ASP A C 1
ATOM 1409 O O . ASP A 1 184 ? -2.084 8.691 -4.437 1.00 96.25 184 ASP A O 1
ATOM 1413 N N . CYS A 1 185 ? -2.165 6.669 -3.502 1.00 97.25 185 CYS A N 1
ATOM 1414 C CA . CYS A 1 185 ? -3.602 6.475 -3.748 1.00 97.25 185 CYS A CA 1
ATOM 1415 C C . CYS A 1 185 ? -4.434 6.498 -2.456 1.00 97.25 185 CYS A C 1
ATOM 1417 O O . CYS A 1 185 ? -5.528 7.061 -2.419 1.00 97.25 185 CYS A O 1
ATOM 1419 N N . HIS A 1 186 ? -3.929 5.918 -1.368 1.00 95.06 186 HIS A N 1
ATOM 1420 C CA . HIS A 1 186 ? -4.626 5.844 -0.084 1.00 95.06 186 HIS A CA 1
ATOM 1421 C C . HIS A 1 186 ? -4.334 7.089 0.765 1.00 95.06 186 HIS A C 1
ATOM 1423 O O . HIS A 1 186 ? -3.583 7.020 1.734 1.00 95.06 186 HIS A O 1
ATOM 1429 N N . LYS A 1 187 ? -4.928 8.231 0.402 1.00 95.06 187 LYS A N 1
ATOM 1430 C CA . LYS A 1 187 ? -4.558 9.560 0.931 1.00 95.06 187 LYS A CA 1
ATOM 1431 C C . LYS A 1 187 ? -4.629 9.708 2.459 1.00 95.06 187 LYS A C 1
ATOM 1433 O O . LYS A 1 187 ? -3.794 10.384 3.040 1.00 95.06 187 LYS A O 1
ATOM 1438 N N . GLU A 1 188 ? -5.560 9.025 3.121 1.00 95.25 188 GLU A N 1
ATOM 1439 C CA . GLU A 1 188 ? -5.702 9.058 4.589 1.00 95.25 188 GLU A CA 1
ATOM 1440 C C . GLU A 1 188 ? -4.786 8.054 5.319 1.00 95.25 188 GLU A C 1
ATOM 1442 O O . GLU A 1 188 ? -4.882 7.883 6.535 1.00 95.25 188 GLU A O 1
ATOM 1447 N N . LEU A 1 189 ? -3.953 7.299 4.592 1.00 96.12 189 LEU A N 1
ATOM 1448 C CA . LEU A 1 189 ? -3.136 6.241 5.184 1.00 96.12 189 LEU A CA 1
ATOM 1449 C C . LEU A 1 189 ? -2.169 6.806 6.224 1.00 96.12 189 LEU A C 1
ATOM 1451 O O . LEU A 1 189 ? -2.046 6.237 7.300 1.00 96.12 189 LEU A O 1
ATOM 1455 N N . GLU A 1 190 ? -1.506 7.919 5.931 1.00 95.56 190 GLU A N 1
ATOM 1456 C CA . GLU A 1 190 ? -0.503 8.480 6.840 1.00 95.56 190 GLU A CA 1
ATOM 1457 C C . GLU A 1 190 ? -1.126 8.923 8.163 1.00 95.56 190 GLU A C 1
ATOM 1459 O O . GLU A 1 190 ? -0.629 8.542 9.221 1.00 95.56 190 GLU A O 1
ATOM 1464 N N . GLU A 1 191 ? -2.274 9.600 8.109 1.00 96.50 191 GLU A N 1
ATOM 1465 C CA . GLU A 1 191 ? -3.047 9.980 9.294 1.00 96.50 191 GLU A CA 1
ATOM 1466 C C . GLU A 1 191 ? -3.490 8.747 10.099 1.00 96.50 191 GLU A C 1
ATOM 1468 O O . GLU A 1 191 ? -3.324 8.685 11.321 1.00 96.50 191 GLU A O 1
ATOM 1473 N N . LYS A 1 192 ? -3.995 7.707 9.420 1.00 96.00 192 LYS A N 1
ATOM 1474 C CA . LYS A 1 192 ? -4.367 6.430 10.055 1.00 96.00 192 LYS A CA 1
ATOM 1475 C C . LYS A 1 192 ? -3.185 5.764 10.744 1.00 96.00 192 LYS A C 1
ATOM 1477 O O . LYS A 1 192 ? -3.375 5.130 11.778 1.00 96.00 192 LYS A O 1
ATOM 1482 N N . LEU A 1 193 ? -1.985 5.859 10.184 1.00 95.81 193 LEU A N 1
ATOM 1483 C CA . LEU A 1 193 ? -0.794 5.238 10.756 1.00 95.81 193 LEU A CA 1
ATOM 1484 C C . LEU A 1 193 ? -0.138 6.106 11.832 1.00 95.81 193 LEU A C 1
ATOM 1486 O O . LEU A 1 193 ? 0.549 5.545 12.678 1.00 95.81 193 LEU A O 1
ATOM 1490 N N . SER A 1 194 ? -0.367 7.420 11.860 1.00 95.31 194 SER A N 1
ATOM 1491 C CA . SER A 1 194 ? 0.164 8.322 12.892 1.00 95.31 194 SER A CA 1
ATOM 1492 C C . SER A 1 194 ? -0.772 8.527 14.084 1.00 95.31 194 SER A C 1
ATOM 1494 O O . SER A 1 194 ? -0.347 9.096 15.085 1.00 95.31 194 SER A O 1
ATOM 1496 N N . THR A 1 195 ? -2.021 8.061 14.006 1.00 96.81 195 THR A N 1
ATOM 1497 C CA . THR A 1 195 ? -3.043 8.304 15.035 1.00 96.81 195 THR A CA 1
ATOM 1498 C C . THR A 1 195 ? -3.197 7.100 15.977 1.00 96.81 195 THR A C 1
ATOM 1500 O O . THR A 1 195 ? -3.788 6.094 15.573 1.00 96.81 195 THR A O 1
ATOM 1503 N N . PRO A 1 196 ? -2.732 7.161 17.245 1.00 97.12 196 PRO A N 1
ATOM 1504 C CA . PRO A 1 196 ? -2.767 6.016 18.165 1.00 97.12 196 PRO A CA 1
ATOM 1505 C C . PRO A 1 196 ? -4.182 5.592 18.553 1.00 97.12 196 PRO A C 1
ATOM 1507 O O . PRO A 1 196 ? -4.430 4.419 18.853 1.00 97.12 196 PRO A O 1
ATOM 1510 N N . ARG A 1 197 ? -5.114 6.551 18.561 1.00 97.62 197 ARG A N 1
ATOM 1511 C CA . ARG A 1 197 ? -6.494 6.344 18.986 1.00 97.62 197 ARG A CA 1
ATOM 1512 C C . ARG A 1 197 ? -7.478 7.070 18.088 1.00 97.62 197 ARG A C 1
ATOM 1514 O O . ARG A 1 197 ? -7.297 8.241 17.791 1.00 97.62 197 ARG A O 1
ATOM 1521 N N . THR A 1 198 ? -8.523 6.376 17.662 1.00 97.50 198 THR A N 1
ATOM 1522 C CA . THR A 1 198 ? -9.535 6.901 16.745 1.00 97.50 198 THR A CA 1
ATOM 1523 C C . THR A 1 198 ? -10.831 6.106 16.847 1.00 97.50 198 THR A C 1
ATOM 1525 O O . THR A 1 198 ? -10.803 4.900 17.084 1.00 97.50 198 THR A O 1
ATOM 1528 N N . LEU A 1 199 ? -11.962 6.777 16.637 1.00 97.38 199 LEU A N 1
ATOM 1529 C CA . LEU A 1 199 ? -13.282 6.149 16.521 1.00 97.38 199 LEU A CA 1
ATOM 1530 C C . LEU A 1 199 ? -13.714 5.952 15.058 1.00 97.38 199 LEU A C 1
ATOM 1532 O O . LEU A 1 199 ? -14.605 5.153 14.790 1.00 97.38 199 LEU A O 1
ATOM 1536 N N . SER A 1 200 ? -13.074 6.628 14.101 1.00 93.94 200 SER A N 1
ATOM 1537 C CA . SER A 1 200 ? -13.583 6.735 12.725 1.00 93.94 200 SER A CA 1
ATOM 1538 C C . SER A 1 200 ? -12.553 6.435 11.636 1.00 93.94 200 SER A C 1
ATOM 1540 O O . SER A 1 200 ? -12.925 5.929 10.581 1.00 93.94 200 SER A O 1
ATOM 1542 N N . LEU A 1 201 ? -11.259 6.684 11.871 1.00 95.31 201 LEU A N 1
ATOM 1543 C CA . LEU A 1 201 ? -10.244 6.583 10.814 1.00 95.31 201 LEU A CA 1
ATOM 1544 C C . LEU A 1 201 ? -10.015 5.135 10.346 1.00 95.31 201 LEU A C 1
ATOM 1546 O O . LEU A 1 201 ? -9.592 4.892 9.216 1.00 95.31 201 LEU A O 1
ATOM 1550 N N . THR A 1 202 ? -10.280 4.140 11.195 1.00 94.94 202 THR A N 1
ATOM 1551 C CA . THR A 1 202 ? -10.111 2.724 10.852 1.00 94.94 202 THR A CA 1
ATOM 1552 C C . THR A 1 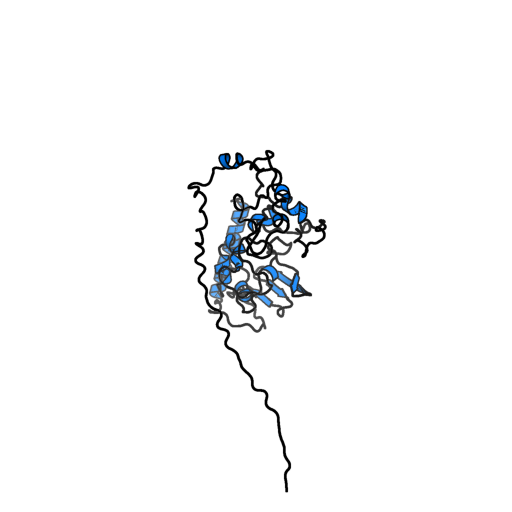202 ? -11.149 1.839 11.528 1.00 94.94 202 THR A C 1
ATOM 1554 O O . THR A 1 202 ? -11.529 2.056 12.676 1.00 94.94 202 THR A O 1
ATOM 1557 N N . MET A 1 203 ? -11.541 0.774 10.827 1.00 93.50 203 MET A N 1
ATOM 1558 C CA . MET A 1 203 ? -12.389 -0.290 11.374 1.00 93.50 203 MET A CA 1
ATOM 1559 C C . MET A 1 203 ? -11.588 -1.393 12.083 1.00 93.50 203 MET A C 1
ATOM 1561 O O . MET A 1 203 ? -12.170 -2.240 12.761 1.00 93.50 203 MET A O 1
ATOM 1565 N N . PHE A 1 204 ? -10.258 -1.389 11.944 1.00 95.69 204 PHE A N 1
ATOM 1566 C CA . PHE A 1 204 ? -9.352 -2.274 12.676 1.00 95.69 204 PHE A CA 1
ATOM 1567 C C . PHE A 1 204 ? -8.881 -1.580 13.960 1.00 95.69 204 PHE A C 1
ATOM 1569 O O . PHE A 1 204 ? -7.807 -0.972 14.015 1.00 95.69 204 PHE A O 1
ATOM 1576 N N . ARG A 1 205 ? -9.754 -1.606 14.969 1.00 96.69 205 ARG A N 1
ATOM 1577 C CA . ARG A 1 205 ? -9.555 -0.981 16.280 1.00 96.69 205 ARG A CA 1
ATOM 1578 C C . ARG A 1 205 ? -10.246 -1.785 17.385 1.00 96.69 205 ARG A C 1
ATOM 1580 O O . ARG A 1 205 ? -11.233 -2.465 17.111 1.00 96.69 205 ARG A O 1
ATOM 1587 N N . ASN A 1 206 ? -9.727 -1.692 18.609 1.00 97.38 206 ASN A N 1
ATOM 1588 C CA . ASN A 1 206 ? -10.343 -2.246 19.820 1.00 97.38 206 ASN A CA 1
ATOM 1589 C C . ASN A 1 206 ? -10.795 -1.087 20.720 1.00 97.38 206 ASN A C 1
ATOM 1591 O O . ASN A 1 206 ? -9.954 -0.371 21.268 1.00 97.38 206 ASN A O 1
ATOM 1595 N N . GLY A 1 207 ? -12.097 -0.821 20.808 1.00 97.88 207 GLY A N 1
ATOM 1596 C CA . GLY A 1 207 ? -12.585 0.493 21.227 1.00 97.88 207 GLY A CA 1
ATOM 1597 C C . GLY A 1 207 ? -12.007 1.584 20.331 1.00 97.88 207 GLY A C 1
ATOM 1598 O O . GLY A 1 207 ? -12.023 1.455 19.107 1.00 97.88 207 GLY A O 1
ATOM 1599 N N . ASN A 1 208 ? -11.423 2.627 20.922 1.00 98.00 208 ASN A N 1
ATOM 1600 C CA . ASN A 1 208 ? -10.696 3.643 20.161 1.00 98.00 208 ASN A CA 1
ATOM 1601 C C . ASN A 1 208 ? -9.221 3.294 19.901 1.00 98.00 208 ASN A C 1
ATOM 1603 O O . ASN A 1 208 ? -8.540 4.082 19.259 1.00 98.00 208 ASN A O 1
ATOM 1607 N N . ILE A 1 209 ? -8.687 2.160 20.367 1.00 97.38 209 ILE A N 1
ATOM 1608 C CA . ILE A 1 209 ? -7.275 1.806 20.143 1.00 97.38 209 ILE A CA 1
ATOM 1609 C C . ILE A 1 209 ? -7.065 1.428 18.679 1.00 97.38 209 ILE A C 1
ATOM 1611 O O . ILE A 1 209 ? -7.567 0.397 18.228 1.00 97.38 209 ILE A O 1
ATOM 1615 N N . ASN A 1 210 ? -6.267 2.209 17.954 1.00 97.62 210 ASN A N 1
ATOM 1616 C CA . ASN A 1 210 ? -5.934 1.930 16.564 1.00 97.62 210 ASN A CA 1
ATOM 1617 C C . ASN A 1 210 ? -4.936 0.766 16.468 1.00 97.62 210 ASN A C 1
ATOM 1619 O O . ASN A 1 210 ? -3.767 0.880 16.854 1.00 97.62 210 ASN A O 1
ATOM 1623 N N . LEU A 1 211 ? -5.387 -0.365 15.924 1.00 95.88 211 LEU A N 1
ATOM 1624 C CA . LEU A 1 211 ? -4.552 -1.559 15.827 1.00 95.88 211 LEU A CA 1
ATOM 1625 C C . LEU A 1 211 ? -3.560 -1.487 14.661 1.00 95.88 211 LEU A C 1
ATOM 1627 O O . LEU A 1 211 ? -2.511 -2.120 14.749 1.00 95.88 211 LEU A O 1
ATOM 1631 N N . HIS A 1 212 ? -3.803 -0.688 13.615 1.00 96.00 212 HIS A N 1
ATOM 1632 C CA . HIS A 1 212 ? -2.766 -0.427 12.608 1.00 96.00 212 HIS A CA 1
ATOM 1633 C C . HIS A 1 212 ? -1.590 0.314 13.241 1.00 96.00 212 HIS A C 1
ATOM 1635 O O . HIS A 1 212 ? -0.454 -0.152 13.138 1.00 96.00 212 HIS A O 1
ATOM 1641 N N . TYR A 1 213 ? -1.873 1.402 13.969 1.00 96.44 213 TYR A N 1
ATOM 1642 C CA . TYR A 1 213 ? -0.854 2.177 14.680 1.00 96.44 213 TYR A CA 1
ATOM 1643 C C . TYR A 1 213 ? -0.002 1.271 15.573 1.00 96.44 213 TYR A C 1
ATOM 1645 O O . TYR A 1 213 ? 1.226 1.295 15.483 1.00 96.44 213 TYR A O 1
ATOM 1653 N N . ARG A 1 214 ? -0.654 0.423 16.382 1.00 93.88 214 ARG A N 1
ATOM 1654 C CA . ARG A 1 214 ? 0.020 -0.488 17.318 1.00 93.88 214 ARG A CA 1
ATOM 1655 C C . ARG A 1 214 ? 0.985 -1.451 16.628 1.00 93.88 214 ARG A C 1
ATOM 1657 O O . ARG A 1 214 ? 2.008 -1.792 17.213 1.00 93.88 214 ARG A O 1
ATOM 1664 N N . HIS A 1 215 ? 0.672 -1.903 15.418 1.00 93.88 215 HIS A N 1
ATOM 1665 C CA . HIS A 1 215 ? 1.532 -2.843 14.706 1.00 93.88 215 HIS A CA 1
ATOM 1666 C C . HIS A 1 215 ? 2.679 -2.157 13.972 1.00 93.88 215 HIS A C 1
ATOM 1668 O O . HIS A 1 215 ? 3.759 -2.741 13.908 1.00 93.88 215 HIS A O 1
ATOM 1674 N N . VAL A 1 216 ? 2.483 -0.943 13.452 1.00 95.06 216 VAL A N 1
ATOM 1675 C CA . VAL A 1 216 ? 3.480 -0.264 12.605 1.00 95.06 216 VAL A CA 1
ATOM 1676 C C . VAL A 1 216 ? 4.423 0.672 13.375 1.00 95.06 216 VAL A C 1
ATOM 1678 O O . VAL A 1 216 ? 5.567 0.824 12.962 1.00 95.06 216 VAL A O 1
ATOM 1681 N N . ASN A 1 217 ? 4.008 1.248 14.511 1.00 94.31 217 ASN A N 1
ATOM 1682 C CA . ASN A 1 217 ? 4.775 2.268 15.256 1.00 94.31 217 ASN A CA 1
ATOM 1683 C C . ASN A 1 217 ? 5.683 1.700 16.360 1.00 94.31 217 ASN A C 1
ATOM 1685 O O . ASN A 1 217 ? 6.029 2.391 17.311 1.00 94.31 217 ASN A O 1
ATOM 1689 N N . LEU A 1 218 ? 6.074 0.431 16.260 1.00 90.00 218 LEU A N 1
ATOM 1690 C CA . LEU A 1 218 ? 7.045 -0.166 17.179 1.00 90.00 218 LEU A CA 1
ATOM 1691 C C . LEU A 1 218 ? 8.462 -0.020 16.613 1.00 90.00 218 LEU A C 1
ATOM 1693 O O . LEU A 1 218 ? 8.641 0.066 15.400 1.00 90.00 218 LEU A O 1
ATOM 1697 N N . ALA A 1 219 ? 9.486 -0.139 17.465 1.00 88.75 219 ALA A N 1
ATOM 1698 C CA . ALA A 1 219 ? 10.877 -0.269 17.003 1.00 88.75 219 ALA A CA 1
ATOM 1699 C C . ALA A 1 219 ? 11.060 -1.448 16.019 1.00 88.75 219 ALA A C 1
ATOM 1701 O O . ALA A 1 219 ? 11.898 -1.417 15.123 1.00 88.75 219 ALA A O 1
ATOM 1702 N N . LYS A 1 220 ? 10.240 -2.497 16.175 1.00 91.12 220 LYS A N 1
ATOM 1703 C CA . LYS A 1 220 ? 10.039 -3.575 15.193 1.00 91.12 220 LYS A CA 1
ATOM 1704 C C . LYS A 1 220 ? 8.604 -3.539 14.667 1.00 91.12 220 LYS A C 1
ATOM 1706 O O . LYS A 1 220 ? 7.818 -4.465 14.904 1.00 91.12 220 LYS A O 1
ATOM 1711 N N . GLY A 1 221 ? 8.246 -2.436 14.020 1.00 94.25 221 GLY A N 1
ATOM 1712 C CA . GLY A 1 221 ? 6.946 -2.253 13.386 1.00 94.25 221 GLY A CA 1
ATOM 1713 C C . GLY A 1 221 ? 6.751 -3.263 12.263 1.00 94.25 221 GLY A C 1
ATOM 1714 O O . GLY A 1 221 ? 7.652 -3.490 11.461 1.00 94.25 221 GLY A O 1
ATOM 1715 N N . ARG A 1 222 ? 5.604 -3.936 12.234 1.00 94.06 222 ARG A N 1
ATOM 1716 C CA . ARG A 1 222 ? 5.268 -4.932 11.215 1.00 94.06 222 ARG A CA 1
ATOM 1717 C C . ARG A 1 222 ? 4.933 -4.197 9.933 1.00 94.06 222 ARG A C 1
ATOM 1719 O O . ARG A 1 222 ? 4.083 -3.311 9.932 1.00 94.06 222 ARG A O 1
ATOM 1726 N N . THR A 1 223 ? 5.597 -4.564 8.849 1.00 95.75 223 THR A N 1
ATOM 1727 C CA . THR A 1 223 ? 5.324 -3.944 7.558 1.00 95.75 223 THR A CA 1
ATOM 1728 C C . THR A 1 223 ? 4.024 -4.472 6.979 1.00 95.75 223 THR A C 1
ATOM 1730 O O . THR A 1 223 ? 3.610 -5.597 7.272 1.00 95.75 223 THR A O 1
ATOM 1733 N N . CYS A 1 224 ? 3.367 -3.666 6.141 1.00 95.31 224 CYS A N 1
ATOM 1734 C CA . CYS A 1 224 ? 2.068 -4.026 5.577 1.00 95.31 224 CYS A CA 1
ATOM 1735 C C . CYS A 1 224 ? 2.103 -5.390 4.874 1.00 95.31 224 CYS A C 1
ATOM 1737 O O . CYS A 1 224 ? 1.125 -6.114 4.969 1.00 95.31 224 CYS A O 1
ATOM 1739 N N . LYS A 1 225 ? 3.230 -5.782 4.258 1.00 92.88 225 LYS A N 1
ATOM 1740 C CA . LYS A 1 225 ? 3.383 -7.062 3.544 1.00 92.88 225 LYS A CA 1
ATOM 1741 C C . LYS A 1 225 ? 3.327 -8.309 4.426 1.00 92.88 225 LYS A C 1
ATOM 1743 O O . LYS A 1 225 ? 3.266 -9.405 3.885 1.00 92.88 225 LYS A O 1
ATOM 1748 N N . ILE A 1 226 ? 3.419 -8.178 5.753 1.00 93.56 226 ILE A N 1
ATOM 1749 C CA . ILE A 1 226 ? 3.163 -9.318 6.644 1.00 93.56 226 ILE A CA 1
ATOM 1750 C C . ILE A 1 226 ? 1.684 -9.669 6.553 1.00 93.56 226 ILE A C 1
ATOM 1752 O O . ILE A 1 226 ? 1.339 -10.819 6.313 1.00 93.56 226 ILE A O 1
ATOM 1756 N N . CYS A 1 227 ? 0.821 -8.665 6.705 1.00 93.50 227 CYS A N 1
ATOM 1757 C CA . CYS A 1 227 ? -0.611 -8.886 6.805 1.00 93.50 227 CYS A CA 1
ATOM 1758 C C . CYS A 1 227 ? -1.321 -8.766 5.464 1.00 93.50 227 CYS A C 1
ATOM 1760 O O . CYS A 1 227 ? -2.276 -9.484 5.281 1.00 93.50 227 CYS A O 1
ATOM 1762 N N . HIS A 1 228 ? -0.892 -7.907 4.540 1.00 94.38 228 HIS A N 1
ATOM 1763 C CA . HIS A 1 228 ? -1.579 -7.626 3.279 1.00 94.38 228 HIS A CA 1
ATOM 1764 C C . HIS A 1 228 ? -0.776 -8.074 2.057 1.00 94.38 228 HIS A C 1
ATOM 1766 O O . HIS A 1 228 ? 0.440 -7.874 1.989 1.00 94.38 228 HIS A O 1
ATOM 1772 N N . ASN A 1 229 ? -1.482 -8.572 1.045 1.00 92.44 229 ASN A N 1
ATOM 1773 C CA . ASN A 1 229 ? -0.952 -8.759 -0.298 1.00 92.44 229 ASN A CA 1
ATOM 1774 C C . ASN A 1 229 ? -1.350 -7.564 -1.189 1.00 92.44 229 ASN A C 1
ATOM 1776 O O . ASN A 1 229 ? -2.534 -7.407 -1.495 1.00 92.44 229 ASN A O 1
ATOM 1780 N N . PRO A 1 230 ? -0.401 -6.714 -1.628 1.00 92.25 230 PRO A N 1
ATOM 1781 C CA . PRO A 1 230 ? -0.717 -5.519 -2.414 1.00 92.25 230 PRO A CA 1
ATOM 1782 C C . PRO A 1 230 ? -1.165 -5.815 -3.855 1.00 92.25 230 PRO A C 1
ATOM 1784 O O . PRO A 1 230 ? -1.714 -4.922 -4.500 1.00 92.25 230 PRO A O 1
ATOM 1787 N N . HIS A 1 231 ? -0.937 -7.031 -4.364 1.00 92.06 231 HIS A N 1
ATOM 1788 C CA . HIS A 1 231 ? -1.441 -7.461 -5.673 1.00 92.06 231 HIS A CA 1
ATOM 1789 C C . HIS A 1 231 ? -2.856 -8.031 -5.572 1.00 92.06 231 HIS A C 1
ATOM 1791 O O . HIS A 1 231 ? -3.670 -7.822 -6.466 1.00 92.06 231 HIS A O 1
ATOM 1797 N N . GLY A 1 232 ? -3.169 -8.698 -4.462 1.00 90.50 232 GLY A N 1
ATOM 1798 C CA . GLY A 1 232 ? -4.468 -9.312 -4.227 1.00 90.50 232 GLY A CA 1
ATOM 1799 C C . GLY A 1 232 ? -4.360 -10.635 -3.485 1.00 90.50 232 GLY A C 1
ATOM 1800 O O . GLY A 1 232 ? -3.291 -11.246 -3.428 1.00 90.50 232 GLY A O 1
ATOM 1801 N N . LEU A 1 233 ? -5.476 -11.064 -2.908 1.00 89.88 233 LEU A N 1
ATOM 1802 C CA . LEU A 1 233 ? -5.644 -12.370 -2.281 1.00 89.88 233 LEU A CA 1
ATOM 1803 C C . LEU A 1 233 ? -7.136 -12.653 -2.088 1.00 89.88 233 LEU A C 1
ATOM 1805 O O . LEU A 1 233 ? -7.939 -11.724 -2.041 1.00 89.88 233 LEU A O 1
ATOM 1809 N N . LYS A 1 234 ? -7.515 -13.918 -1.909 1.00 89.69 234 LYS A N 1
ATOM 1810 C CA . LYS A 1 234 ? -8.908 -14.317 -1.659 1.00 89.69 234 LYS A CA 1
ATOM 1811 C C . LYS A 1 234 ? -9.497 -13.802 -0.341 1.00 89.69 234 LYS A C 1
ATOM 1813 O O . LYS A 1 234 ? -10.698 -13.513 -0.245 1.00 89.69 234 LYS A O 1
ATOM 1818 N N . ASN A 1 235 ? -8.642 -13.636 0.665 1.00 89.44 235 ASN A N 1
ATOM 1819 C CA . ASN A 1 235 ? -9.056 -13.268 2.010 1.00 89.44 235 ASN A CA 1
ATOM 1820 C C . ASN A 1 235 ? -9.599 -11.843 2.105 1.00 89.44 235 ASN A C 1
ATOM 1822 O O . ASN A 1 235 ? -9.239 -10.926 1.360 1.00 89.44 235 ASN A O 1
ATOM 1826 N N . THR A 1 236 ? -10.457 -11.645 3.103 1.00 87.62 236 THR A N 1
ATOM 1827 C CA . THR A 1 236 ? -11.031 -10.340 3.431 1.00 87.62 236 THR A CA 1
ATOM 1828 C C . THR A 1 236 ? -9.932 -9.291 3.599 1.00 87.62 236 THR A C 1
ATOM 1830 O O . THR A 1 236 ? -8.955 -9.513 4.304 1.00 87.62 236 THR A O 1
ATOM 1833 N N . ARG A 1 237 ? -10.097 -8.128 2.951 1.00 89.81 237 ARG A N 1
ATOM 1834 C CA . ARG A 1 237 ? -9.116 -7.022 2.960 1.00 89.81 237 ARG A CA 1
ATOM 1835 C C . ARG A 1 237 ? -7.707 -7.427 2.479 1.00 89.81 237 ARG A C 1
ATOM 1837 O O . ARG A 1 237 ? -6.729 -6.800 2.881 1.00 89.81 237 ARG A O 1
ATOM 1844 N N . LEU A 1 238 ? -7.619 -8.419 1.587 1.00 92.88 238 LEU A N 1
ATOM 1845 C CA . LEU A 1 238 ? -6.374 -8.889 0.966 1.00 92.88 238 LEU A CA 1
ATOM 1846 C C . LEU A 1 238 ? -5.348 -9.391 1.991 1.00 92.88 238 LEU A C 1
ATOM 1848 O O . LEU A 1 238 ? -4.152 -9.148 1.838 1.00 92.88 238 LEU A O 1
ATOM 1852 N N . LEU A 1 239 ? -5.815 -10.020 3.071 1.00 92.81 239 LEU A N 1
ATOM 1853 C CA . LEU A 1 239 ? -4.942 -10.457 4.154 1.00 92.81 239 LEU A CA 1
ATOM 1854 C C . LEU A 1 239 ? -4.190 -11.746 3.803 1.00 92.81 239 LEU A C 1
ATOM 1856 O O . LEU A 1 239 ? -4.830 -12.719 3.446 1.00 92.81 239 LEU A O 1
ATOM 1860 N N . ASN A 1 240 ? -2.866 -11.789 3.936 1.00 91.75 240 ASN A N 1
ATOM 1861 C CA . ASN A 1 240 ? -2.063 -12.998 3.749 1.00 91.75 240 ASN A CA 1
ATOM 1862 C C . ASN A 1 240 ? -2.483 -14.113 4.716 1.00 91.75 240 ASN A C 1
ATOM 1864 O O . ASN A 1 240 ? -2.717 -13.832 5.884 1.00 91.75 240 ASN A O 1
ATOM 1868 N N . ASP A 1 241 ? -2.456 -15.366 4.253 1.00 89.69 241 ASP A N 1
ATOM 1869 C CA . ASP A 1 241 ? -2.506 -16.553 5.126 1.00 89.69 241 ASP A CA 1
ATOM 1870 C C . ASP A 1 241 ? -1.145 -16.844 5.763 1.00 89.69 241 ASP A C 1
ATOM 1872 O O . ASP A 1 241 ? -1.035 -17.396 6.858 1.00 89.69 241 ASP A O 1
ATOM 1876 N N . THR A 1 242 ? -0.072 -16.508 5.043 1.00 91.19 242 THR A N 1
ATOM 1877 C CA . THR A 1 242 ? 1.298 -16.794 5.459 1.00 91.19 242 THR A CA 1
ATOM 1878 C C . THR A 1 242 ? 2.273 -15.715 5.011 1.00 91.19 242 THR A C 1
ATOM 1880 O O . THR A 1 242 ? 2.038 -14.984 4.049 1.00 91.19 242 THR A O 1
ATOM 1883 N N . PHE A 1 243 ? 3.408 -15.627 5.698 1.00 90.88 243 PHE A N 1
ATOM 1884 C CA . PHE A 1 243 ? 4.520 -14.769 5.305 1.00 90.88 243 PHE A CA 1
ATOM 1885 C C . PHE A 1 243 ? 5.863 -15.440 5.587 1.00 90.88 243 PHE A C 1
ATOM 1887 O O . PHE A 1 243 ? 6.007 -16.253 6.502 1.00 90.88 243 PHE A O 1
ATOM 1894 N N . LEU A 1 244 ? 6.875 -15.062 4.806 1.00 89.00 244 LEU A N 1
ATOM 1895 C CA . LEU A 1 244 ? 8.236 -15.553 4.978 1.00 89.00 244 LEU A CA 1
ATOM 1896 C C . LEU A 1 244 ? 8.967 -14.757 6.071 1.00 89.00 244 LEU A C 1
ATOM 1898 O O . LEU A 1 244 ? 9.150 -13.541 5.958 1.00 89.00 244 LEU A O 1
ATOM 1902 N N . PHE A 1 245 ? 9.443 -15.455 7.100 1.00 89.81 245 PHE A N 1
ATOM 1903 C CA . PHE A 1 245 ? 10.293 -14.926 8.162 1.00 89.81 245 PHE A CA 1
ATOM 1904 C C . PHE A 1 245 ? 11.638 -15.662 8.184 1.00 89.81 245 PHE A C 1
ATOM 1906 O O . PHE A 1 245 ? 11.761 -16.782 8.688 1.00 89.81 245 PHE A O 1
ATOM 1913 N N . GLY A 1 246 ? 12.669 -15.035 7.611 1.00 88.00 246 GLY A N 1
ATOM 1914 C CA . GLY A 1 246 ? 13.946 -15.705 7.369 1.00 88.00 246 GLY A CA 1
ATOM 1915 C C . GLY A 1 246 ? 13.756 -16.852 6.375 1.00 88.00 246 GLY A C 1
ATOM 1916 O O . GLY A 1 246 ? 13.446 -16.607 5.215 1.00 88.00 246 GLY A O 1
ATOM 1917 N N . GLN A 1 247 ? 13.917 -18.091 6.839 1.00 88.62 247 GLN A N 1
ATOM 1918 C CA . GLN A 1 247 ? 13.705 -19.309 6.041 1.00 88.62 247 GLN A CA 1
ATOM 1919 C C . GLN A 1 247 ? 12.406 -20.048 6.398 1.00 88.62 247 GLN A C 1
ATOM 1921 O O . GLN A 1 247 ? 12.145 -21.125 5.872 1.00 88.62 247 GLN A O 1
ATOM 1926 N N . ARG A 1 248 ? 11.604 -19.512 7.326 1.00 91.62 248 ARG A N 1
ATOM 1927 C CA . ARG A 1 248 ? 10.385 -20.165 7.815 1.00 91.62 248 ARG A CA 1
ATOM 1928 C C . ARG A 1 248 ? 9.152 -19.460 7.276 1.00 91.62 248 ARG A C 1
ATOM 1930 O O . ARG A 1 248 ? 9.095 -18.233 7.286 1.00 91.62 248 ARG A O 1
ATOM 1937 N N . MET A 1 249 ? 8.159 -20.239 6.868 1.00 91.75 249 MET A N 1
ATOM 1938 C CA . MET A 1 249 ? 6.816 -19.734 6.601 1.00 91.75 249 MET A CA 1
ATOM 1939 C C . MET A 1 249 ? 6.041 -19.691 7.915 1.00 91.75 249 MET A C 1
ATOM 1941 O O . MET A 1 249 ? 5.947 -20.700 8.612 1.00 91.75 249 MET A O 1
ATOM 1945 N N . LEU A 1 250 ? 5.536 -18.514 8.272 1.00 92.00 250 LEU A N 1
ATOM 1946 C CA . LEU A 1 250 ? 4.696 -18.297 9.448 1.00 92.00 250 LEU A CA 1
ATOM 1947 C C . LEU A 1 250 ? 3.271 -17.976 9.010 1.00 92.00 250 LEU A C 1
ATOM 1949 O O . LEU A 1 250 ? 3.073 -17.455 7.913 1.00 92.00 250 LEU A O 1
ATOM 1953 N N . THR A 1 251 ? 2.299 -18.268 9.867 1.00 91.88 251 THR A N 1
ATOM 1954 C CA . THR A 1 251 ? 0.877 -18.075 9.574 1.00 91.88 251 THR A CA 1
ATOM 1955 C C . THR A 1 251 ? 0.356 -16.740 10.093 1.00 91.88 251 THR A C 1
ATOM 1957 O O . THR A 1 251 ? 0.836 -16.188 11.093 1.00 91.88 251 THR A O 1
ATOM 1960 N N . VAL A 1 252 ? -0.658 -16.239 9.400 1.00 90.88 252 VAL A N 1
ATOM 1961 C CA . VAL A 1 252 ? -1.513 -15.137 9.821 1.00 90.88 252 VAL A CA 1
ATOM 1962 C C . VAL A 1 252 ? -2.937 -15.665 9.810 1.00 90.88 252 VAL A C 1
ATOM 1964 O O . VAL A 1 252 ? -3.525 -15.837 8.750 1.00 90.88 252 VAL A O 1
ATOM 1967 N N . ASP A 1 253 ? -3.465 -15.961 10.994 1.00 90.00 253 ASP A N 1
ATOM 1968 C CA . ASP A 1 253 ? -4.828 -16.454 11.155 1.00 90.00 253 ASP A CA 1
ATOM 1969 C C . ASP A 1 253 ? -5.701 -15.314 11.684 1.00 90.00 253 ASP A C 1
ATOM 1971 O O . ASP A 1 253 ? -5.606 -14.891 12.842 1.00 90.00 253 ASP A O 1
ATOM 1975 N N . PHE A 1 254 ? -6.473 -14.736 10.769 1.00 92.31 254 PHE A N 1
ATOM 1976 C CA . PHE A 1 254 ? -7.335 -13.596 11.022 1.00 92.31 254 PHE A CA 1
ATOM 1977 C C . PHE A 1 254 ? -8.779 -13.955 10.719 1.00 92.31 254 PHE A C 1
ATOM 1979 O O . PHE A 1 254 ? -9.124 -14.328 9.597 1.00 92.31 254 PHE A O 1
ATOM 1986 N N . GLU A 1 255 ? -9.643 -13.703 11.692 1.00 92.44 255 GLU A N 1
ATOM 1987 C CA . GLU A 1 255 ? -11.074 -13.901 11.557 1.00 92.44 255 GLU A CA 1
ATOM 1988 C C . GLU A 1 255 ? -11.800 -12.593 11.860 1.00 92.44 255 GLU A C 1
ATOM 1990 O O . GLU A 1 255 ? -11.606 -11.959 12.899 1.00 92.44 255 GLU A O 1
ATOM 1995 N N . LYS A 1 256 ? -12.652 -12.167 10.930 1.00 93.12 256 LYS A N 1
ATOM 1996 C CA . LYS A 1 256 ? -13.429 -10.937 11.064 1.00 93.12 256 LYS A CA 1
ATOM 1997 C C . LYS A 1 256 ? -14.783 -11.242 11.704 1.00 93.12 256 LYS A C 1
ATOM 1999 O O . LYS A 1 256 ? -15.485 -12.129 11.236 1.00 93.12 256 LYS A O 1
ATOM 2004 N N . THR A 1 257 ? -15.203 -10.425 12.668 1.00 94.50 257 THR A N 1
ATOM 2005 C CA . THR A 1 257 ? -16.598 -10.385 13.143 1.00 94.50 257 THR A CA 1
ATOM 2006 C C . THR A 1 257 ? -17.312 -9.136 12.621 1.00 94.50 257 THR A C 1
ATOM 2008 O O . THR A 1 257 ? -16.709 -8.264 11.986 1.00 94.50 257 THR A O 1
ATOM 2011 N N . GLU A 1 258 ? -18.614 -9.016 12.884 1.00 93.12 258 GLU A N 1
ATOM 2012 C CA . GLU A 1 258 ? -19.391 -7.828 12.513 1.00 93.12 258 GLU A CA 1
ATOM 2013 C C . GLU A 1 258 ? -18.771 -6.545 13.096 1.00 93.12 258 GLU A C 1
ATOM 2015 O O . GLU A 1 258 ? -18.494 -5.587 12.369 1.00 93.12 258 GLU A O 1
ATOM 2020 N N . THR A 1 259 ? -18.466 -6.552 14.393 1.00 95.44 259 THR A N 1
ATOM 2021 C CA . THR A 1 259 ? -17.999 -5.398 15.179 1.00 95.44 259 THR A CA 1
ATOM 2022 C C . THR A 1 259 ? -16.488 -5.362 15.398 1.00 95.44 259 THR A C 1
ATOM 2024 O O . THR A 1 259 ? -15.968 -4.373 15.912 1.00 95.44 259 THR A O 1
ATOM 2027 N N . GLY A 1 260 ? -15.748 -6.376 14.951 1.00 95.69 260 GLY A N 1
ATOM 2028 C CA . GLY A 1 260 ? -14.318 -6.476 15.210 1.00 95.69 260 GLY A CA 1
ATOM 2029 C C . GLY A 1 260 ? -13.687 -7.714 14.584 1.00 95.69 260 GLY A C 1
ATOM 2030 O O . GLY A 1 260 ? -13.682 -7.858 13.356 1.00 95.69 260 GLY A O 1
ATOM 2031 N N . GLY A 1 261 ? -13.094 -8.564 15.414 1.00 95.38 261 GLY A N 1
ATOM 2032 C CA . GLY A 1 261 ? -12.504 -9.825 14.987 1.00 95.38 261 GLY A CA 1
ATOM 2033 C C . GLY A 1 261 ? -11.476 -10.366 15.964 1.00 95.38 261 GLY A C 1
ATOM 2034 O O . GLY A 1 261 ? -11.366 -9.925 17.111 1.00 95.38 261 GLY A O 1
ATOM 2035 N N . GLN A 1 262 ? -10.710 -11.332 15.486 1.00 94.25 262 GLN A N 1
ATOM 2036 C CA . GLN A 1 262 ? -9.627 -11.938 16.230 1.00 94.25 262 GLN A CA 1
ATOM 2037 C C . GLN A 1 262 ? -8.442 -12.261 15.329 1.00 94.25 262 GLN A C 1
ATOM 2039 O O . GLN A 1 262 ? -8.566 -12.415 14.116 1.00 94.25 262 GLN A O 1
ATOM 2044 N N . CYS A 1 263 ? -7.271 -12.317 15.947 1.00 90.62 263 CYS A N 1
ATOM 2045 C CA . CYS A 1 263 ? -6.019 -12.610 15.280 1.00 90.62 263 CYS A CA 1
ATOM 2046 C C . CYS A 1 263 ? -5.218 -13.592 16.137 1.00 90.62 263 CYS A C 1
ATOM 2048 O O . CYS A 1 263 ? -4.795 -13.264 17.255 1.00 90.62 263 CYS A O 1
ATOM 2050 N N . ALA A 1 264 ? -5.024 -14.796 15.611 1.00 84.25 264 ALA A N 1
ATOM 2051 C CA . ALA A 1 264 ? -4.105 -15.791 16.130 1.00 84.25 264 ALA A CA 1
ATOM 2052 C C . ALA A 1 264 ? -2.857 -15.775 15.238 1.00 84.25 264 ALA A C 1
ATOM 2054 O O . ALA A 1 264 ? -2.902 -16.042 14.044 1.00 84.25 264 ALA A O 1
ATOM 2055 N N . THR A 1 265 ? -1.704 -15.401 15.781 1.00 72.06 265 THR A N 1
ATOM 2056 C CA . THR A 1 265 ? -0.461 -15.403 14.996 1.00 72.06 265 THR A CA 1
ATOM 2057 C C . THR A 1 265 ? 0.672 -15.984 15.809 1.00 72.06 265 THR A C 1
ATOM 2059 O O . THR A 1 265 ? 0.625 -16.048 17.035 1.00 72.06 265 THR A O 1
ATOM 2062 N N . THR A 1 266 ? 1.768 -16.317 15.133 1.00 81.75 266 THR A N 1
ATOM 2063 C CA . THR A 1 266 ? 3.039 -16.661 15.784 1.00 81.75 266 THR A CA 1
ATOM 2064 C C . THR A 1 266 ? 3.594 -15.526 16.673 1.00 81.75 266 THR A C 1
ATOM 2066 O O . THR A 1 266 ? 4.511 -15.756 17.456 1.00 81.75 266 THR A O 1
ATOM 2069 N N . CYS A 1 267 ? 3.078 -14.293 16.576 1.00 83.81 267 CYS A N 1
ATOM 2070 C CA . CYS A 1 267 ? 3.625 -13.133 17.289 1.00 83.81 267 CYS A CA 1
ATOM 2071 C C . CYS A 1 267 ? 3.092 -12.960 18.719 1.00 83.81 267 CYS A C 1
ATOM 2073 O O . CYS A 1 267 ? 3.840 -12.528 19.596 1.00 83.81 267 CYS A O 1
ATOM 2075 N N . HIS A 1 268 ? 1.810 -13.230 18.952 1.00 89.88 268 HIS A N 1
ATOM 2076 C CA . HIS A 1 268 ? 1.157 -13.077 20.251 1.00 89.88 268 HIS A CA 1
ATOM 2077 C C . HIS A 1 268 ? 0.058 -14.130 20.415 1.00 89.88 268 HIS A C 1
ATOM 2079 O O . HIS A 1 268 ? -0.458 -14.660 19.434 1.00 89.88 268 HIS A O 1
ATOM 2085 N N . ARG A 1 269 ? -0.334 -14.410 21.667 1.00 86.94 269 ARG A N 1
ATOM 2086 C CA . ARG A 1 269 ? -1.536 -15.214 21.951 1.00 86.94 269 ARG A CA 1
ATOM 2087 C C . ARG A 1 269 ? -2.762 -14.584 21.283 1.00 86.94 269 ARG A C 1
ATOM 2089 O O . ARG A 1 269 ? -2.726 -13.395 20.966 1.00 86.94 269 ARG A O 1
ATOM 2096 N N . LEU A 1 270 ? -3.820 -15.378 21.095 1.00 91.38 270 LEU A N 1
ATOM 2097 C CA . LEU A 1 270 ? -5.081 -14.940 20.491 1.00 91.38 270 LEU A CA 1
ATOM 2098 C C . LEU A 1 270 ? -5.470 -13.547 20.997 1.00 91.38 270 LEU A C 1
ATOM 2100 O O . LEU A 1 270 ? -5.671 -13.357 22.197 1.00 91.38 270 LEU A O 1
ATOM 2104 N N . ALA A 1 271 ? -5.537 -12.595 20.071 1.00 93.88 271 ALA A N 1
ATOM 2105 C CA . ALA A 1 271 ? -5.978 -11.243 20.353 1.00 93.88 271 ALA A CA 1
ATOM 2106 C C . ALA A 1 271 ? -7.374 -11.056 19.772 1.00 93.88 271 ALA A C 1
ATOM 2108 O O . ALA A 1 271 ? -7.557 -11.228 18.567 1.00 93.88 271 ALA A O 1
ATOM 2109 N N . LYS A 1 272 ? -8.337 -10.686 20.609 1.00 95.69 272 LYS A N 1
ATOM 2110 C CA . LYS A 1 272 ? -9.679 -10.291 20.180 1.00 95.69 272 LYS A CA 1
ATOM 2111 C C . LYS A 1 272 ? -9.797 -8.781 20.192 1.00 95.69 272 LYS A C 1
ATOM 2113 O O . LYS A 1 272 ? -9.103 -8.094 20.941 1.00 95.69 272 LYS A O 1
ATOM 2118 N N . TYR A 1 273 ? -10.666 -8.250 19.357 1.00 96.12 273 TYR A N 1
ATOM 2119 C CA . TYR A 1 273 ? -10.964 -6.833 19.359 1.00 96.12 273 TYR A CA 1
ATOM 2120 C C . TYR A 1 273 ? -12.405 -6.600 18.944 1.00 96.12 273 TYR A C 1
ATOM 2122 O O . TYR A 1 273 ? -12.940 -7.290 18.078 1.00 96.12 273 TYR A O 1
ATOM 2130 N N . ASP A 1 274 ? -13.002 -5.579 19.539 1.00 97.81 274 ASP A N 1
ATOM 2131 C CA . ASP A 1 274 ? -14.343 -5.116 19.222 1.00 97.81 274 ASP A CA 1
ATOM 2132 C C . ASP A 1 274 ? -14.356 -3.588 19.293 1.00 97.81 274 ASP A C 1
ATOM 2134 O O . ASP A 1 274 ? -13.770 -2.976 20.190 1.00 97.81 274 ASP A O 1
ATOM 2138 N N . ARG A 1 275 ? -14.980 -2.949 18.305 1.00 97.62 275 ARG A N 1
ATOM 2139 C CA . ARG A 1 275 ? -15.007 -1.488 18.178 1.00 97.62 275 ARG A CA 1
ATOM 2140 C C . ARG A 1 275 ? -15.862 -0.791 19.234 1.00 97.62 275 ARG A C 1
ATOM 2142 O O . ARG A 1 275 ? -15.626 0.394 19.463 1.00 97.62 275 ARG A O 1
ATOM 2149 N N . TYR A 1 276 ? -16.828 -1.483 19.833 1.00 97.56 276 TYR A N 1
ATOM 2150 C CA . TYR A 1 276 ? -17.865 -0.915 20.703 1.00 97.56 276 TYR A CA 1
ATOM 2151 C C . TYR A 1 276 ? -17.887 -1.541 22.104 1.00 97.56 276 TYR A C 1
ATOM 2153 O O . TYR A 1 276 ? -18.315 -0.886 23.048 1.00 97.56 276 TYR A O 1
ATOM 2161 N N . LYS A 1 277 ? -17.393 -2.773 22.261 1.00 97.25 277 LYS A N 1
ATOM 2162 C CA . LYS A 1 277 ? -17.227 -3.477 23.543 1.00 97.25 277 LYS A CA 1
ATOM 2163 C C . LYS A 1 277 ? -15.778 -3.954 23.696 1.00 97.25 277 LYS A C 1
ATOM 2165 O O . LYS A 1 277 ? -15.507 -5.128 23.471 1.00 97.25 277 LYS A O 1
ATOM 2170 N N . PRO A 1 278 ? -14.833 -3.055 24.023 1.00 96.12 278 PRO A N 1
ATOM 2171 C CA . PRO A 1 278 ? -13.407 -3.326 23.885 1.00 96.12 278 PRO A CA 1
ATOM 2172 C C . PRO A 1 278 ? -12.960 -4.572 24.656 1.00 96.12 278 PRO A C 1
ATOM 2174 O O . PRO A 1 278 ? -13.246 -4.724 25.841 1.00 96.12 278 PRO A O 1
ATOM 2177 N N . GLU A 1 279 ? -12.206 -5.434 23.984 1.00 95.88 279 GLU A N 1
ATOM 2178 C CA . GLU A 1 279 ? -11.739 -6.710 24.522 1.00 95.88 279 GLU A CA 1
ATOM 2179 C C . GLU A 1 279 ? -10.457 -6.538 25.339 1.00 95.88 279 GLU A C 1
ATOM 2181 O O . GLU A 1 279 ? -9.502 -5.874 24.911 1.00 95.88 279 GLU A O 1
ATOM 2186 N N . PHE A 1 280 ? -10.392 -7.180 26.502 1.00 92.31 280 PHE A N 1
ATOM 2187 C CA . PHE A 1 280 ? -9.165 -7.219 27.286 1.00 92.31 280 PHE A CA 1
ATOM 2188 C C . PHE A 1 280 ? -8.263 -8.357 26.802 1.00 92.31 280 PHE A C 1
ATOM 2190 O O . PHE A 1 280 ? -8.631 -9.528 26.840 1.00 92.31 280 PHE A O 1
ATOM 2197 N N . ASN A 1 281 ? -7.046 -8.015 26.379 1.00 91.31 281 ASN A N 1
ATOM 2198 C CA . ASN A 1 281 ? -6.075 -8.979 25.878 1.00 91.31 281 ASN A CA 1
ATOM 2199 C C . ASN A 1 281 ? -4.869 -9.050 26.814 1.00 91.31 281 ASN A C 1
ATOM 2201 O O . ASN A 1 281 ? -4.227 -8.035 27.082 1.00 91.31 281 ASN A O 1
ATOM 2205 N N . PHE A 1 282 ? -4.504 -10.257 27.252 1.00 85.62 282 PHE A N 1
ATOM 2206 C CA . PHE A 1 282 ? -3.321 -10.507 28.086 1.00 85.62 282 PHE A CA 1
ATOM 2207 C C . PHE A 1 282 ? -2.026 -10.472 27.257 1.00 85.62 282 PHE A C 1
ATOM 2209 O O . PHE A 1 282 ? -1.303 -11.465 27.141 1.00 85.62 282 PHE A O 1
ATOM 2216 N N . ILE A 1 283 ? -1.742 -9.322 26.645 1.00 84.88 283 ILE A N 1
ATOM 2217 C CA . ILE A 1 283 ? -0.557 -9.078 25.822 1.00 84.88 283 ILE A CA 1
ATOM 2218 C C . ILE A 1 283 ? 0.204 -7.919 26.452 1.00 84.88 283 ILE A C 1
ATOM 2220 O O . ILE A 1 283 ? -0.339 -6.833 26.642 1.00 84.88 283 ILE A O 1
ATOM 2224 N N . LYS A 1 284 ? 1.482 -8.140 26.775 1.00 81.50 284 LYS A N 1
ATOM 2225 C CA . LYS A 1 284 ? 2.339 -7.069 27.282 1.00 81.50 284 LYS A CA 1
ATOM 2226 C C . LYS A 1 284 ? 2.590 -6.076 26.152 1.00 81.50 284 LYS A C 1
ATOM 2228 O O . LYS A 1 284 ? 3.316 -6.379 25.207 1.00 81.50 284 LYS A O 1
ATOM 2233 N N . THR A 1 285 ? 1.989 -4.899 26.257 1.00 82.00 285 THR A N 1
ATOM 2234 C CA . THR A 1 285 ? 2.162 -3.821 25.286 1.00 82.00 285 THR A CA 1
ATOM 2235 C C . THR A 1 285 ? 2.516 -2.522 25.977 1.00 82.00 285 THR A C 1
ATOM 2237 O O . THR A 1 285 ? 2.041 -2.266 27.082 1.00 82.00 285 THR A O 1
ATOM 2240 N N . GLU A 1 286 ? 3.279 -1.675 25.297 1.00 83.31 286 GLU A N 1
ATOM 2241 C CA . GLU A 1 286 ? 3.464 -0.296 25.736 1.00 83.31 286 GLU A CA 1
ATOM 2242 C C . GLU A 1 286 ? 2.120 0.463 25.718 1.00 83.31 286 GLU A C 1
ATOM 2244 O O . GLU A 1 286 ? 1.278 0.212 24.831 1.00 83.31 286 GLU A O 1
ATOM 2249 N N . PRO A 1 287 ? 1.890 1.357 26.701 1.00 85.19 287 PRO A N 1
ATOM 2250 C CA . PRO A 1 287 ? 0.751 2.264 26.691 1.00 85.19 287 PRO A CA 1
ATOM 2251 C C . PRO A 1 287 ? 0.762 3.134 25.433 1.00 85.19 287 PRO A C 1
ATOM 2253 O O . PRO A 1 287 ? 1.814 3.586 24.989 1.00 85.19 287 PRO A O 1
ATOM 2256 N N . LEU A 1 288 ? -0.418 3.379 24.864 1.00 89.88 288 LEU A N 1
ATOM 2257 C CA . LEU A 1 288 ? -0.569 4.322 23.756 1.00 89.88 288 LEU A CA 1
ATOM 2258 C C . LEU A 1 288 ? -0.942 5.706 24.295 1.00 89.88 288 LEU A C 1
ATOM 2260 O O . LEU A 1 288 ? -1.711 5.764 25.259 1.00 89.88 288 LEU A O 1
ATOM 2264 N N . PRO A 1 289 ? -0.480 6.798 23.656 1.00 92.25 289 PRO A N 1
ATOM 2265 C CA . PRO A 1 289 ? -0.905 8.150 24.001 1.00 92.25 289 PRO A CA 1
ATOM 2266 C C . PRO A 1 289 ? -2.431 8.315 23.980 1.00 92.25 289 PRO A C 1
ATOM 2268 O O . PRO A 1 289 ? -3.120 7.710 23.154 1.00 92.25 289 PRO A O 1
ATOM 2271 N N . GLY A 1 290 ? -2.943 9.165 24.871 1.00 93.75 290 GLY A N 1
ATOM 2272 C CA . GLY A 1 290 ? -4.368 9.473 25.001 1.00 93.75 290 GLY A CA 1
ATOM 2273 C C . GLY A 1 290 ? -5.172 8.448 25.807 1.00 93.75 290 GLY A C 1
ATOM 2274 O O . GLY A 1 290 ? -4.682 7.380 26.187 1.00 93.75 290 GLY A O 1
ATOM 2275 N N . GLU A 1 291 ? -6.436 8.783 26.047 1.00 95.31 291 GLU A N 1
ATOM 2276 C CA . GLU A 1 291 ? -7.343 8.019 26.905 1.00 95.31 291 GLU A CA 1
ATOM 2277 C C . GLU A 1 291 ? -8.224 7.045 26.108 1.00 95.31 291 GLU A C 1
ATOM 2279 O O . GLU A 1 291 ? -8.450 7.192 24.902 1.00 95.31 291 GLU A O 1
ATOM 2284 N N . ASN A 1 292 ? -8.704 5.996 26.779 1.00 96.00 292 ASN A N 1
ATOM 2285 C CA . ASN A 1 292 ? -9.708 5.111 26.193 1.00 96.00 292 ASN A CA 1
ATOM 2286 C C . ASN A 1 292 ? -11.027 5.878 26.039 1.00 96.00 292 ASN A C 1
ATOM 2288 O O . ASN A 1 292 ? -11.392 6.648 26.920 1.00 96.00 292 ASN A O 1
ATOM 2292 N N . ALA A 1 293 ? -11.744 5.632 24.943 1.00 97.44 293 ALA A N 1
ATOM 2293 C CA . ALA A 1 293 ? -13.068 6.212 24.752 1.00 97.44 293 ALA A CA 1
ATOM 2294 C C . ALA A 1 293 ? -14.032 5.731 25.844 1.00 97.44 293 ALA A C 1
ATOM 2296 O O . ALA A 1 293 ? -14.011 4.563 26.247 1.00 97.44 293 ALA A O 1
ATOM 2297 N N . THR A 1 294 ? -14.885 6.641 26.288 1.00 98.06 294 THR A N 1
ATOM 2298 C CA . THR A 1 294 ? -15.992 6.372 27.201 1.00 98.06 294 THR A CA 1
ATOM 2299 C C . THR A 1 294 ? -17.058 5.513 26.523 1.00 98.06 294 THR A C 1
ATOM 2301 O O . THR A 1 294 ? -17.187 5.488 25.298 1.00 98.06 294 THR A O 1
ATOM 2304 N N . GLU A 1 295 ? -17.887 4.839 27.319 1.00 97.44 295 GLU A N 1
ATOM 2305 C CA . GLU A 1 295 ? -19.008 4.044 26.802 1.00 97.44 295 GLU A CA 1
ATOM 2306 C C . GLU A 1 295 ? -19.958 4.881 25.928 1.00 97.44 295 GLU A C 1
ATOM 2308 O O . GLU A 1 295 ? -20.388 4.433 24.866 1.00 97.44 295 GLU A O 1
ATOM 2313 N N . LYS A 1 296 ? -20.210 6.141 26.312 1.00 97.88 296 LYS A N 1
ATOM 2314 C CA . LYS A 1 296 ? -21.051 7.069 25.544 1.00 97.88 296 LYS A CA 1
ATOM 2315 C C . LYS A 1 296 ? -20.455 7.400 24.172 1.00 97.88 296 LYS A C 1
ATOM 2317 O O . LYS A 1 296 ? -21.189 7.461 23.189 1.00 97.88 296 LYS A O 1
ATOM 2322 N N . GLU A 1 297 ? -19.142 7.606 24.094 1.00 98.31 297 GLU A N 1
ATOM 2323 C CA . GLU A 1 29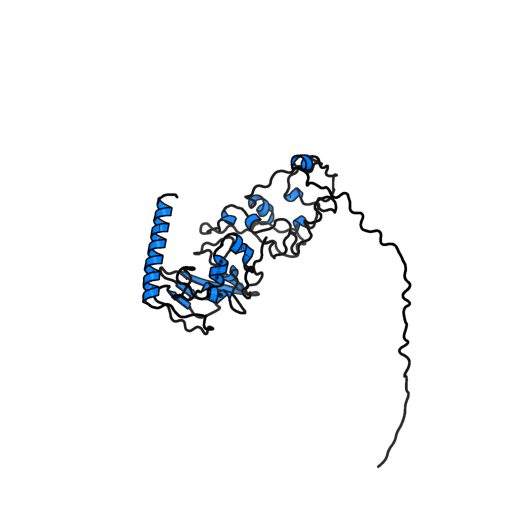7 ? -18.451 7.852 22.821 1.00 98.31 297 GLU A CA 1
ATOM 2324 C C . GLU A 1 297 ? -18.451 6.613 21.921 1.00 98.31 297 GLU A C 1
ATOM 2326 O O . GLU A 1 297 ? -18.614 6.735 20.707 1.00 98.31 297 GLU A O 1
ATOM 2331 N N . LEU A 1 298 ? -18.308 5.416 22.497 1.00 98.19 298 LEU A N 1
ATOM 2332 C CA . LEU A 1 298 ? -18.374 4.156 21.753 1.00 98.19 298 LEU A CA 1
ATOM 2333 C C . LEU A 1 298 ? -19.779 3.893 21.200 1.00 98.19 298 LEU A C 1
ATOM 2335 O O . LEU A 1 298 ? -19.915 3.484 20.046 1.00 98.19 298 LEU A O 1
ATOM 2339 N N . GLU A 1 299 ? -20.816 4.178 21.987 1.00 97.62 299 GLU A N 1
ATOM 2340 C CA . GLU A 1 299 ? -22.209 4.070 21.551 1.00 97.62 299 GLU A CA 1
ATOM 2341 C C . GLU A 1 299 ? -22.527 5.068 20.430 1.00 97.62 299 GLU A C 1
ATOM 2343 O O . GLU A 1 299 ? -23.158 4.705 19.436 1.00 97.62 299 GLU A O 1
ATOM 2348 N N . GLN A 1 300 ? -22.043 6.311 20.535 1.00 98.06 300 GLN A N 1
ATOM 2349 C CA . GLN A 1 300 ? -22.190 7.283 19.451 1.00 98.06 300 GLN A CA 1
ATOM 2350 C C . GLN A 1 300 ? -21.438 6.830 18.195 1.00 98.06 300 GLN A C 1
ATOM 2352 O O . GLN A 1 300 ? -22.023 6.782 17.116 1.00 98.06 300 GLN A O 1
ATOM 2357 N N . SER A 1 301 ? -20.186 6.389 18.342 1.00 97.25 301 SER A N 1
ATOM 2358 C CA . SER A 1 301 ? -19.400 5.848 17.232 1.00 97.25 301 SER A CA 1
ATOM 2359 C C . SER A 1 301 ? -20.128 4.711 16.519 1.00 97.25 301 SER A C 1
ATOM 2361 O O . SER A 1 301 ? -20.082 4.654 15.293 1.00 97.25 301 SER A O 1
ATOM 2363 N N . ARG A 1 302 ? -20.811 3.821 17.250 1.00 97.19 302 ARG A N 1
ATOM 2364 C CA . ARG A 1 302 ? -21.596 2.736 16.651 1.00 97.19 302 ARG A CA 1
ATOM 2365 C C . ARG A 1 302 ? -22.710 3.260 15.756 1.00 97.19 302 ARG A C 1
ATOM 2367 O O . ARG A 1 302 ? -22.882 2.743 14.653 1.00 97.19 302 ARG A O 1
ATOM 2374 N N . LYS A 1 303 ? -23.444 4.275 16.212 1.00 97.31 303 LYS A N 1
ATOM 2375 C CA . LYS A 1 303 ? -24.509 4.912 15.424 1.00 97.31 303 LYS A CA 1
ATOM 2376 C C . LYS A 1 303 ? -23.939 5.524 14.150 1.00 97.31 303 LYS A C 1
ATOM 2378 O O . LYS A 1 303 ? -24.451 5.231 13.072 1.00 97.31 303 LYS A O 1
ATOM 2383 N N . ASP A 1 304 ? -22.831 6.251 14.269 1.00 96.44 304 ASP A N 1
ATOM 2384 C CA . ASP A 1 304 ? -22.179 6.896 13.130 1.00 96.44 304 ASP A CA 1
ATOM 2385 C C . ASP A 1 304 ? -21.653 5.863 12.115 1.00 96.44 304 ASP A C 1
ATOM 2387 O O . ASP A 1 304 ? -21.760 6.048 10.904 1.00 96.44 304 ASP A O 1
ATOM 2391 N N . ASP A 1 305 ? -21.078 4.751 12.585 1.00 94.62 305 ASP A N 1
ATOM 2392 C CA . ASP A 1 305 ? -20.630 3.649 11.726 1.00 94.62 305 ASP A CA 1
ATOM 2393 C C . ASP A 1 305 ? -21.804 2.989 10.990 1.00 94.62 305 ASP A C 1
ATOM 2395 O O . ASP A 1 305 ? -21.717 2.745 9.786 1.00 94.62 305 ASP A O 1
ATOM 2399 N N . MET A 1 306 ? -22.912 2.726 11.687 1.00 93.06 306 MET A N 1
ATOM 2400 C CA . MET A 1 306 ? -24.116 2.150 11.080 1.00 93.06 306 MET A CA 1
ATOM 2401 C C . MET A 1 306 ? -24.738 3.087 10.041 1.00 93.06 306 MET A C 1
ATOM 2403 O O . MET A 1 306 ? -25.211 2.621 9.004 1.00 93.06 306 MET A O 1
ATOM 2407 N N . GLU A 1 307 ? -24.734 4.394 10.295 1.00 95.44 307 GLU A N 1
ATOM 2408 C CA . GLU A 1 307 ? -25.190 5.399 9.338 1.00 95.44 307 GLU A CA 1
ATOM 2409 C C . GLU A 1 307 ? -24.306 5.419 8.087 1.00 95.44 307 GLU A C 1
ATOM 2411 O O . GLU A 1 307 ? -24.825 5.272 6.980 1.00 95.44 307 GLU A O 1
ATOM 2416 N N . ARG A 1 308 ? -22.976 5.449 8.247 1.00 91.69 308 ARG A N 1
ATOM 2417 C CA . ARG A 1 308 ? -22.035 5.383 7.115 1.00 91.69 308 ARG A CA 1
ATOM 2418 C C . ARG A 1 308 ? -22.219 4.131 6.262 1.00 91.69 308 ARG A C 1
ATOM 2420 O O . ARG A 1 308 ? -22.135 4.208 5.038 1.00 91.69 308 ARG A O 1
ATOM 2427 N N . GLU A 1 309 ? -22.445 2.970 6.872 1.00 88.94 309 GLU A N 1
ATOM 2428 C CA . GLU A 1 309 ? -22.678 1.735 6.112 1.00 88.94 309 GLU A CA 1
ATOM 2429 C C . GLU A 1 309 ? -24.028 1.762 5.378 1.00 88.94 309 GLU A C 1
ATOM 2431 O O . GLU A 1 309 ? -24.098 1.333 4.225 1.00 88.94 309 GLU A O 1
ATOM 2436 N N . ARG A 1 310 ? -25.076 2.350 5.974 1.00 92.56 310 ARG A N 1
ATOM 2437 C CA . ARG A 1 310 ? -26.362 2.577 5.287 1.00 92.56 310 ARG A CA 1
ATOM 2438 C C . ARG A 1 310 ? -26.213 3.514 4.092 1.00 92.56 310 ARG A C 1
ATOM 2440 O O . ARG A 1 310 ? -26.780 3.247 3.037 1.00 92.56 310 ARG A O 1
ATOM 2447 N N . GLU A 1 311 ? -25.457 4.597 4.233 1.00 93.19 311 GLU A N 1
ATOM 2448 C CA . GLU A 1 311 ? -25.191 5.527 3.132 1.00 93.19 311 GLU A CA 1
ATOM 2449 C C . GLU A 1 311 ? -24.406 4.869 1.995 1.00 93.19 311 GLU A C 1
ATOM 2451 O O . GLU A 1 311 ? -24.728 5.075 0.824 1.00 93.19 311 GLU A O 1
ATOM 2456 N N . LYS A 1 312 ? -23.401 4.045 2.318 1.00 88.81 312 LYS A N 1
ATOM 2457 C CA . LYS A 1 312 ? -22.647 3.279 1.313 1.00 88.81 312 LYS A CA 1
ATOM 2458 C C . LYS A 1 312 ? -23.527 2.274 0.578 1.00 88.81 312 LYS A C 1
ATOM 2460 O O . LYS A 1 312 ? -23.413 2.179 -0.640 1.00 88.81 312 LYS A O 1
ATOM 2465 N N . ALA A 1 313 ? -24.393 1.554 1.293 1.00 88.62 313 ALA A N 1
ATOM 2466 C CA . ALA A 1 313 ? -25.329 0.611 0.685 1.00 88.62 313 ALA A CA 1
ATOM 2467 C C . ALA A 1 313 ? -26.270 1.322 -0.301 1.00 88.62 313 ALA A C 1
ATOM 2469 O O . ALA A 1 313 ? -26.385 0.897 -1.446 1.00 88.62 313 ALA A O 1
ATOM 2470 N N . LYS A 1 314 ? -26.826 2.477 0.092 1.00 89.56 314 LYS A N 1
ATOM 2471 C CA . LYS A 1 314 ? -27.663 3.302 -0.794 1.00 89.56 314 LYS A CA 1
ATOM 2472 C C . LYS A 1 314 ? -26.928 3.743 -2.062 1.00 89.56 314 LYS A C 1
ATOM 2474 O O . LYS A 1 314 ? -27.487 3.634 -3.143 1.00 89.56 314 LYS A O 1
ATOM 2479 N N . LYS A 1 315 ? -25.677 4.205 -1.949 1.00 86.25 315 LYS A N 1
ATOM 2480 C CA . LYS A 1 315 ? -24.872 4.610 -3.120 1.00 86.25 315 LYS A CA 1
ATOM 2481 C C . LYS A 1 315 ? -24.601 3.445 -4.075 1.00 86.25 315 LYS A C 1
ATOM 2483 O O . LYS A 1 315 ? -24.665 3.613 -5.287 1.00 86.25 315 LYS A O 1
ATOM 2488 N N . ALA A 1 316 ? -24.338 2.255 -3.530 1.00 79.31 316 ALA A N 1
ATOM 2489 C CA . ALA A 1 316 ? -24.141 1.053 -4.334 1.00 79.31 316 ALA A CA 1
ATOM 2490 C C . ALA A 1 316 ? -25.415 0.645 -5.101 1.00 79.31 316 ALA A C 1
ATOM 2492 O O . ALA A 1 316 ? -25.313 0.167 -6.227 1.00 79.31 316 ALA A O 1
ATOM 2493 N N . GLU A 1 317 ? -26.598 0.868 -4.522 1.00 78.06 317 GLU A N 1
ATOM 2494 C CA . GLU A 1 317 ? -27.894 0.611 -5.166 1.00 78.06 317 GLU A CA 1
ATOM 2495 C C . GLU A 1 317 ? -28.248 1.656 -6.239 1.00 78.06 317 GLU A C 1
ATOM 2497 O O . GLU A 1 317 ? -28.859 1.310 -7.248 1.00 78.06 317 GLU A O 1
ATOM 2502 N N . THR A 1 318 ? -27.853 2.922 -6.063 1.00 78.75 318 THR A N 1
ATOM 2503 C CA . THR A 1 318 ? -28.175 4.008 -7.009 1.00 78.75 318 THR A CA 1
ATOM 2504 C C . THR A 1 318 ? -27.207 4.127 -8.187 1.00 78.75 318 THR A C 1
ATOM 2506 O O . THR A 1 318 ? -27.441 4.948 -9.072 1.00 78.75 318 THR A O 1
ATOM 2509 N N . GLY A 1 319 ? -26.136 3.326 -8.231 1.00 53.09 319 GLY A N 1
ATOM 2510 C CA . GLY A 1 319 ? -25.168 3.321 -9.337 1.00 53.09 319 GLY A CA 1
ATOM 2511 C C . GLY A 1 319 ? -24.371 4.624 -9.497 1.00 53.09 319 GLY A C 1
ATOM 2512 O O . GLY A 1 319 ? -23.784 4.846 -10.555 1.00 53.09 319 GLY A O 1
ATOM 2513 N N . THR A 1 320 ? -24.364 5.474 -8.467 1.00 48.25 320 THR A N 1
ATOM 2514 C CA . THR A 1 320 ? -23.614 6.741 -8.385 1.00 48.25 320 THR A CA 1
ATOM 2515 C C . THR A 1 320 ? -22.417 6.611 -7.462 1.00 48.25 320 THR A C 1
ATOM 2517 O O . THR A 1 320 ? -22.640 6.258 -6.279 1.00 48.25 320 THR A O 1
#

pLDDT: mean 82.52, std 19.47, range [30.44, 98.31]

Foldseek 3Di:
DDDDDDDDDDDDDDPDDDDDDDDDPPDPPDDPPPDPPPPDDDDPVRQQAQFDPVPDFCCDPVHNVPLQPAPFFDPQQVRSRSPCLQWPAPDPRTSHTDDQDQLCQVSVCVQQAPPHDHDPPDPDDQHHDDPDDPLKDFDVCLVSNRPVLFADPGHHNDPPRGPAAFDPDQFDADDPRNVVSVCVPVVCVRVLQPDQFDLPSDLAAAARGRVNVQQQNDNGRGGPVQFADNGIGSDDRRGDQWDDDPNDIWGWDWDADPFHTWTDTPPDHIDTGGHQHGDDDPDDGDDDPDDGDDNVVSVVSVVVVVVVVVVVVVCVVVVD

Radius of gyration: 30.44 Å; chains: 1; bounding box: 103×47×85 Å

Sequence (320 aa):
MKDRLNKSILISTLISLSMLMAASLNGEISAPVQGPEMSEKPTKEQLKEIVIESGASCINISCHAGMEKKKYIHAIGVDGMKCDRCHELMTQGRHDFKVIPPETMPLCAQCHREDVIPPEGLKKTPPKVISGDEEYKPHKPFAEGKCTACHDAHSSNYLRHLKLPYPEGVYASYAPGIYALCSDCHKELEEKLSTPRTLSLTMFRNGNINLHYRHVNLAKGRTCKICHNPHGLKNTRLLNDTFLFGQRMLTVDFE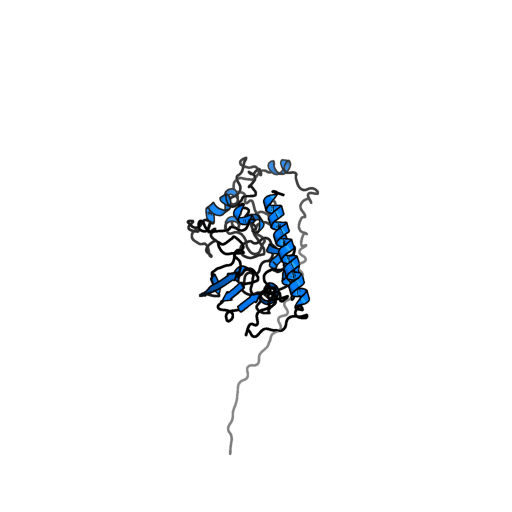KTETGGQCATTCHRLAKYDRYKPEFNFIKTEPLPGENATEKELEQSRKDDMEREREKAKKAETGT